Protein AF-A0A831NVU4-F1 (afdb_monomer_lite)

Radius of gyration: 25.13 Å; chains: 1; bounding box: 62×38×67 Å

Structure (mmCIF, N/CA/C/O backbone):
data_AF-A0A831NVU4-F1
#
_entry.id   AF-A0A831NVU4-F1
#
loop_
_atom_site.group_PDB
_atom_site.id
_atom_site.type_symbol
_atom_site.label_atom_id
_atom_site.label_alt_id
_atom_site.label_comp_id
_atom_site.label_asym_id
_atom_site.label_entity_id
_atom_site.label_seq_id
_atom_site.pdbx_PDB_ins_code
_atom_site.Cartn_x
_atom_site.Cartn_y
_atom_site.Cartn_z
_atom_site.occupancy
_atom_site.B_iso_or_equiv
_atom_site.auth_seq_id
_atom_site.auth_comp_id
_atom_site.auth_asym_id
_atom_site.auth_atom_id
_atom_site.pdbx_PDB_model_num
ATOM 1 N N . MET A 1 1 ? 33.535 13.140 -14.848 1.00 34.03 1 MET A N 1
ATOM 2 C CA . MET A 1 1 ? 33.553 13.129 -16.327 1.00 34.03 1 MET A CA 1
ATOM 3 C C . MET A 1 1 ? 32.138 13.436 -16.812 1.00 34.03 1 MET A C 1
ATOM 5 O O . MET A 1 1 ? 31.256 12.602 -16.657 1.00 34.03 1 MET A O 1
ATOM 9 N N . ARG A 1 2 ? 31.873 14.680 -17.239 1.00 28.83 2 ARG A N 1
ATOM 10 C CA . ARG A 1 2 ? 30.565 15.101 -17.770 1.00 28.83 2 ARG A CA 1
ATOM 11 C C . ARG A 1 2 ? 30.453 14.597 -19.209 1.00 28.83 2 ARG A C 1
ATOM 13 O O . ARG A 1 2 ? 31.196 15.067 -20.061 1.00 28.83 2 ARG A O 1
ATOM 20 N N . PHE A 1 3 ? 29.534 13.675 -19.480 1.00 36.66 3 PHE A N 1
ATOM 21 C CA . PHE A 1 3 ? 29.120 13.368 -20.850 1.00 36.66 3 PHE A CA 1
ATOM 22 C C . PHE A 1 3 ? 28.172 14.475 -21.339 1.00 36.66 3 PHE A C 1
ATOM 24 O O . PHE A 1 3 ? 26.955 14.318 -21.331 1.00 36.66 3 PHE A O 1
ATOM 31 N N . CYS A 1 4 ? 28.735 15.624 -21.716 1.00 39.44 4 CYS A N 1
ATOM 32 C CA . CYS A 1 4 ? 28.050 16.633 -22.523 1.00 39.44 4 CYS A CA 1
ATOM 33 C C . CYS A 1 4 ? 28.455 16.398 -23.982 1.00 39.44 4 CYS A C 1
ATOM 35 O O . CYS A 1 4 ? 29.516 16.846 -24.403 1.00 39.44 4 CYS A O 1
ATOM 37 N N . GLY A 1 5 ? 27.649 15.638 -24.722 1.00 46.59 5 GLY A N 1
ATOM 38 C CA . GLY A 1 5 ? 27.920 15.315 -26.127 1.00 46.59 5 GLY A CA 1
ATOM 39 C C . GLY A 1 5 ? 27.257 14.016 -26.565 1.00 46.59 5 GLY A C 1
ATOM 40 O O . GLY A 1 5 ? 27.930 13.117 -27.052 1.00 46.59 5 GLY A O 1
ATOM 41 N N . GLY A 1 6 ? 25.955 13.875 -26.316 1.00 43.84 6 GLY A N 1
ATOM 42 C CA . GLY A 1 6 ? 25.197 12.719 -26.773 1.00 43.84 6 GLY A CA 1
ATOM 43 C C . GLY A 1 6 ? 24.474 13.029 -28.082 1.00 43.84 6 GLY A C 1
ATOM 44 O O . GLY A 1 6 ? 23.623 13.913 -28.110 1.00 43.84 6 GLY A O 1
ATOM 45 N N . SER A 1 7 ? 24.783 12.293 -29.150 1.00 50.56 7 SER A N 1
ATOM 46 C CA . SER A 1 7 ? 24.011 12.293 -30.396 1.00 50.56 7 SER A CA 1
ATOM 47 C C . SER A 1 7 ? 22.514 12.027 -30.126 1.00 50.56 7 SER A C 1
ATOM 49 O O . SER A 1 7 ? 22.181 11.205 -29.277 1.00 50.56 7 SER A O 1
ATOM 51 N N . PRO A 1 8 ? 21.574 12.672 -30.839 1.00 57.81 8 PRO A N 1
ATOM 52 C CA . PRO A 1 8 ? 20.132 12.630 -30.542 1.00 57.81 8 PRO A CA 1
ATOM 53 C C . PRO A 1 8 ? 19.450 11.256 -30.734 1.00 57.81 8 PRO A C 1
ATOM 55 O O . PRO A 1 8 ? 18.229 11.170 -30.696 1.00 57.81 8 PRO A O 1
ATOM 58 N N . LEU A 1 9 ? 20.206 10.171 -30.926 1.00 63.78 9 LEU A N 1
ATOM 59 C CA . LEU A 1 9 ? 19.722 8.847 -31.332 1.00 63.78 9 LEU A CA 1
ATOM 60 C C . LEU A 1 9 ? 19.632 7.821 -30.188 1.00 63.78 9 LEU A C 1
ATOM 62 O O . LEU A 1 9 ? 19.253 6.682 -30.439 1.00 63.78 9 LEU A O 1
ATOM 66 N N . TYR A 1 10 ? 19.934 8.178 -28.932 1.00 69.38 10 TYR A N 1
ATOM 67 C CA . TYR A 1 10 ? 19.934 7.203 -27.821 1.00 69.38 10 TYR A CA 1
ATOM 68 C C . TYR A 1 10 ? 18.592 6.493 -27.595 1.00 69.38 10 TYR A C 1
ATOM 70 O O . TYR A 1 10 ? 18.562 5.367 -27.100 1.00 69.38 10 TYR A O 1
ATOM 78 N N . TYR A 1 11 ? 17.480 7.116 -27.987 1.00 75.50 11 TYR A N 1
ATOM 79 C CA . TYR A 1 11 ? 16.155 6.504 -27.905 1.00 75.50 11 TYR A CA 1
ATOM 80 C C . TYR A 1 11 ? 15.972 5.318 -28.872 1.00 75.50 11 TYR A C 1
ATOM 82 O O . TYR A 1 11 ? 15.065 4.513 -28.668 1.00 75.50 11 TYR A O 1
ATOM 90 N N . LEU A 1 12 ? 16.836 5.180 -29.888 1.00 84.00 12 LEU A N 1
ATOM 91 C CA . LEU A 1 12 ? 16.806 4.078 -30.852 1.00 84.00 12 LEU A CA 1
ATOM 92 C C . LEU A 1 12 ? 17.428 2.787 -30.307 1.00 84.00 12 LEU A C 1
ATOM 94 O O . LEU A 1 12 ? 17.075 1.708 -30.781 1.00 84.00 12 LEU A O 1
ATOM 98 N N . TYR A 1 13 ? 18.318 2.855 -29.308 1.00 87.56 13 TYR A N 1
ATOM 99 C CA . TYR A 1 13 ? 18.954 1.651 -28.753 1.00 87.56 13 TYR A CA 1
ATOM 100 C C . TYR A 1 13 ? 17.935 0.656 -28.173 1.00 87.56 13 TYR A C 1
ATOM 102 O O . TYR A 1 13 ? 18.005 -0.520 -28.536 1.00 87.56 13 TYR A O 1
ATOM 110 N N . PRO A 1 14 ? 16.946 1.075 -27.354 1.00 88.38 14 PRO A N 1
ATOM 111 C CA . PRO A 1 14 ? 15.871 0.186 -26.918 1.00 88.38 14 PRO A CA 1
ATOM 112 C C . PRO A 1 14 ? 15.129 -0.505 -28.075 1.00 88.38 14 PRO A C 1
ATOM 114 O O . PRO A 1 14 ? 14.814 -1.692 -27.983 1.00 88.38 14 PRO A O 1
ATOM 117 N N . TRP A 1 15 ? 14.868 0.205 -29.177 1.00 86.94 15 TRP A N 1
ATOM 118 C CA . TRP A 1 15 ? 14.175 -0.360 -30.341 1.00 86.94 15 TRP A CA 1
ATOM 119 C C . TRP A 1 15 ? 15.039 -1.365 -31.102 1.00 86.94 15 TRP A C 1
ATOM 121 O O . TRP A 1 15 ? 14.551 -2.437 -31.464 1.00 86.94 15 TRP A O 1
ATOM 131 N N . GLY A 1 16 ? 16.326 -1.063 -31.283 1.00 91.44 16 GLY A N 1
ATOM 132 C CA . GLY A 1 16 ? 17.285 -1.987 -31.885 1.00 91.44 16 GLY A CA 1
ATOM 133 C C . GLY A 1 16 ? 17.417 -3.281 -31.081 1.00 91.44 16 GLY A C 1
ATOM 134 O O . GLY A 1 16 ? 17.324 -4.368 -31.645 1.00 91.44 16 GLY A O 1
ATOM 135 N N . ILE A 1 17 ? 17.537 -3.175 -29.754 1.00 91.12 17 ILE A N 1
ATOM 136 C CA . ILE A 1 17 ? 17.632 -4.337 -28.856 1.00 91.12 17 ILE A CA 1
ATOM 137 C C . ILE A 1 17 ? 16.342 -5.161 -28.893 1.00 91.12 17 ILE A C 1
ATOM 139 O O . ILE A 1 17 ? 16.401 -6.378 -29.023 1.00 91.12 17 ILE A O 1
ATOM 143 N N . THR A 1 18 ? 15.176 -4.515 -28.844 1.00 91.25 18 THR A N 1
ATOM 144 C CA . THR A 1 18 ? 13.881 -5.216 -28.910 1.00 91.25 18 THR A CA 1
ATOM 145 C C . THR A 1 18 ? 13.718 -5.973 -30.231 1.00 91.25 18 THR A C 1
ATOM 147 O O . THR A 1 18 ? 13.289 -7.127 -30.238 1.00 91.25 18 THR A O 1
ATOM 150 N N . SER A 1 19 ? 14.124 -5.358 -31.346 1.00 92.00 19 SER A N 1
ATOM 151 C CA . SER A 1 19 ? 14.099 -5.994 -32.670 1.00 92.00 19 SER A CA 1
ATOM 152 C C . SER A 1 19 ? 15.047 -7.193 -32.729 1.00 92.00 19 SER A C 1
ATOM 154 O O . SER A 1 19 ? 14.656 -8.268 -33.177 1.00 92.00 19 SER A O 1
ATOM 156 N N . PHE A 1 20 ? 16.268 -7.041 -32.208 1.00 93.88 20 PHE A N 1
ATOM 157 C CA . PHE A 1 20 ? 17.243 -8.126 -32.119 1.00 93.88 20 PHE A CA 1
ATOM 158 C C . PHE A 1 20 ? 16.724 -9.306 -31.287 1.00 93.88 20 PHE A C 1
ATOM 160 O O . PHE A 1 20 ? 16.786 -10.441 -31.750 1.00 93.88 20 PHE A O 1
ATOM 167 N N . LEU A 1 21 ? 16.165 -9.050 -30.098 1.00 92.75 21 LEU A N 1
ATOM 168 C CA . LEU A 1 21 ? 15.595 -10.095 -29.241 1.00 92.75 21 LEU A CA 1
ATOM 169 C C . LEU A 1 21 ? 14.436 -10.824 -29.927 1.00 92.75 21 LEU A C 1
ATOM 171 O O . LEU A 1 21 ? 14.339 -12.041 -29.827 1.00 92.75 21 LEU A O 1
ATOM 175 N N . THR A 1 22 ? 13.602 -10.099 -30.673 1.00 92.50 22 THR A N 1
ATOM 176 C CA . THR A 1 22 ? 12.488 -10.687 -31.430 1.00 92.50 22 THR A CA 1
ATOM 177 C C . THR A 1 22 ? 12.991 -11.625 -32.531 1.00 92.50 22 THR A C 1
ATOM 179 O O . THR A 1 22 ? 12.509 -12.750 -32.650 1.00 92.50 22 THR A O 1
ATOM 182 N N . ILE A 1 23 ? 14.000 -11.200 -33.300 1.00 94.44 23 ILE A N 1
ATOM 183 C CA . ILE A 1 23 ? 14.633 -12.030 -34.340 1.00 94.44 23 ILE A CA 1
ATOM 184 C C . ILE A 1 23 ? 15.320 -13.250 -33.716 1.00 94.44 23 ILE A C 1
ATOM 186 O O . ILE A 1 23 ? 15.228 -14.352 -34.254 1.00 94.44 23 ILE A O 1
ATOM 190 N N . LEU A 1 24 ? 15.988 -13.068 -32.576 1.00 93.88 24 LEU A N 1
ATOM 191 C CA . LEU A 1 24 ? 16.638 -14.144 -31.837 1.00 93.88 24 LEU A CA 1
ATOM 192 C C . LEU A 1 24 ? 15.613 -15.190 -31.380 1.00 93.88 24 LEU A C 1
ATOM 194 O O . LEU A 1 24 ? 15.777 -16.364 -31.696 1.00 93.88 24 LEU A O 1
ATOM 198 N N . CYS A 1 25 ? 14.529 -14.772 -30.724 1.00 94.62 25 CYS A N 1
ATOM 199 C CA . CYS A 1 25 ? 13.418 -15.646 -30.337 1.00 94.62 25 CYS A CA 1
ATOM 200 C C . CYS A 1 25 ? 12.863 -16.434 -31.528 1.00 94.62 25 CYS A C 1
ATOM 202 O O . CYS A 1 25 ? 12.751 -17.655 -31.456 1.00 94.62 25 CYS A O 1
ATOM 204 N N . TYR A 1 26 ? 12.609 -15.753 -32.649 1.00 95.38 26 TYR A N 1
ATOM 205 C CA . TYR A 1 26 ? 12.135 -16.393 -33.875 1.00 95.38 26 TYR A CA 1
ATOM 206 C C . TYR A 1 26 ? 13.120 -17.448 -34.401 1.00 95.38 26 TYR A C 1
ATOM 208 O O . TYR A 1 26 ? 12.723 -18.567 -34.705 1.00 95.38 26 TYR A O 1
ATOM 216 N N . LYS A 1 27 ? 14.420 -17.128 -34.466 1.00 96.38 27 LYS A N 1
ATOM 217 C CA . LYS A 1 27 ? 15.452 -18.028 -35.009 1.00 96.38 27 LYS A CA 1
ATOM 218 C C . LYS A 1 27 ? 15.686 -19.271 -34.146 1.00 96.38 27 LYS A C 1
ATOM 220 O O . LYS A 1 27 ? 16.149 -20.288 -34.664 1.00 96.38 27 LYS A O 1
ATOM 225 N N . PHE A 1 28 ? 15.462 -19.166 -32.840 1.00 94.12 28 PHE A N 1
ATOM 226 C CA . PHE A 1 28 ? 15.646 -20.267 -31.893 1.00 94.12 28 PHE A CA 1
ATOM 227 C C . PHE A 1 28 ? 14.345 -20.999 -31.550 1.00 94.12 28 PHE A C 1
ATOM 229 O O . PHE A 1 28 ? 14.414 -21.961 -30.795 1.00 94.12 28 PHE A O 1
ATOM 236 N N . GLU A 1 29 ? 13.202 -20.581 -32.105 1.00 94.50 29 GLU A N 1
ATOM 237 C CA . GLU A 1 29 ? 11.877 -21.139 -31.792 1.00 94.50 29 GLU A CA 1
ATOM 238 C C . GLU A 1 29 ? 11.541 -21.064 -30.288 1.00 94.50 29 GLU A C 1
ATOM 240 O O . GLU A 1 29 ? 10.907 -21.950 -29.722 1.00 94.50 29 GLU A O 1
ATOM 245 N N . ILE A 1 30 ? 11.976 -19.984 -29.627 1.00 93.88 30 ILE A N 1
ATOM 246 C CA . ILE A 1 30 ? 11.748 -19.725 -28.196 1.00 93.88 30 ILE A CA 1
ATOM 247 C C . ILE A 1 30 ? 10.857 -18.491 -28.058 1.00 93.88 30 ILE A C 1
ATOM 249 O O . ILE A 1 30 ? 11.060 -17.493 -28.753 1.00 93.88 30 ILE A O 1
ATOM 253 N N . GLU A 1 31 ? 9.902 -18.501 -27.129 1.00 92.00 31 GLU A N 1
ATOM 254 C CA . GLU A 1 31 ? 9.117 -17.303 -26.839 1.00 92.00 31 GLU A CA 1
ATOM 255 C C . GLU A 1 31 ? 9.898 -16.300 -25.972 1.00 92.00 31 GLU A C 1
ATOM 257 O O . GLU A 1 31 ? 10.692 -16.658 -25.105 1.00 92.00 31 GLU A O 1
ATOM 262 N N . LEU A 1 32 ? 9.619 -15.002 -26.134 1.00 85.75 32 LEU A N 1
ATOM 263 C CA . LEU A 1 32 ? 10.283 -13.937 -25.365 1.00 85.75 32 LEU A CA 1
ATOM 264 C C . LEU A 1 32 ? 10.147 -14.119 -23.840 1.00 85.75 32 LEU A C 1
ATOM 266 O O . LEU A 1 32 ? 11.037 -13.732 -23.082 1.00 85.75 32 LEU A O 1
ATOM 270 N N . LYS A 1 33 ? 9.032 -14.705 -23.386 1.00 86.88 33 LYS A N 1
ATOM 271 C CA . LYS A 1 33 ? 8.756 -14.965 -21.964 1.00 86.88 33 LYS A CA 1
ATOM 272 C C . LYS A 1 33 ? 9.722 -15.987 -21.350 1.00 86.88 33 LYS A C 1
ATOM 274 O O . LYS A 1 33 ? 9.981 -15.897 -20.152 1.00 86.88 33 LYS A O 1
ATOM 279 N N . ASP A 1 34 ? 10.253 -16.891 -22.173 1.00 90.88 34 ASP A N 1
ATOM 280 C CA . ASP A 1 34 ? 11.122 -17.999 -21.767 1.00 90.88 34 ASP A CA 1
ATOM 281 C C . ASP A 1 34 ? 12.604 -17.591 -21.745 1.00 90.88 34 ASP A C 1
ATOM 283 O O . ASP A 1 34 ? 13.460 -18.342 -21.276 1.00 90.88 34 ASP A O 1
ATOM 287 N N . LEU A 1 35 ? 12.930 -16.382 -22.220 1.00 89.88 35 LEU A N 1
ATOM 288 C CA . LEU A 1 35 ? 14.279 -15.846 -22.108 1.00 89.88 35 LEU A CA 1
ATOM 289 C C . LEU A 1 35 ? 14.651 -15.556 -20.642 1.00 89.88 35 LEU A C 1
ATOM 291 O O . LEU A 1 35 ? 13.821 -15.060 -19.869 1.00 89.88 35 LEU A O 1
ATOM 295 N N . PRO A 1 36 ? 15.933 -15.745 -20.277 1.00 89.31 36 PRO A N 1
ATOM 296 C CA . PRO A 1 36 ? 16.474 -15.299 -19.001 1.00 89.31 36 PRO A CA 1
ATOM 297 C C . PRO A 1 36 ? 16.159 -13.825 -18.707 1.00 89.31 36 PRO A C 1
ATOM 299 O O . PRO A 1 36 ? 16.222 -12.966 -19.590 1.00 89.31 36 PRO A O 1
ATOM 302 N N . GLU A 1 37 ? 15.861 -13.515 -17.444 1.00 83.50 37 GLU A N 1
ATOM 303 C CA . GLU A 1 37 ? 15.388 -12.189 -17.019 1.00 83.50 37 GLU A CA 1
ATOM 304 C C . GLU A 1 37 ? 16.365 -11.056 -17.374 1.00 83.50 37 GLU A C 1
ATOM 306 O O . GLU A 1 37 ? 15.954 -9.970 -17.779 1.00 83.50 37 GLU A O 1
ATOM 311 N N . ASN A 1 38 ? 17.669 -11.321 -17.288 1.00 85.75 38 ASN A N 1
ATOM 312 C CA . ASN A 1 38 ? 18.729 -10.381 -17.655 1.00 85.75 38 ASN A CA 1
ATOM 313 C C . ASN A 1 38 ? 18.750 -10.037 -19.155 1.00 85.75 38 ASN A C 1
ATOM 315 O O . ASN A 1 38 ? 19.131 -8.924 -19.511 1.00 85.75 38 ASN A O 1
ATOM 319 N N . ILE A 1 39 ? 18.333 -10.964 -20.021 1.00 88.50 39 ILE A N 1
ATOM 320 C CA . ILE A 1 39 ? 18.235 -10.756 -21.471 1.00 88.50 39 ILE A CA 1
ATOM 321 C C . ILE A 1 39 ? 16.901 -10.085 -21.804 1.00 88.50 39 ILE A C 1
ATOM 323 O O . ILE A 1 39 ? 16.868 -9.081 -22.513 1.00 88.50 39 ILE A O 1
ATOM 327 N N . LYS A 1 40 ? 15.805 -10.589 -21.232 1.00 88.38 40 LYS A N 1
ATOM 328 C CA . LYS A 1 40 ? 14.450 -10.058 -21.427 1.00 88.38 40 LYS A CA 1
ATOM 329 C C . LYS A 1 40 ? 14.327 -8.592 -20.994 1.00 88.38 40 LYS A C 1
ATOM 331 O O . LYS A 1 40 ? 13.683 -7.798 -21.675 1.00 88.38 40 LYS A O 1
ATOM 336 N N . SER A 1 41 ? 14.983 -8.212 -19.896 1.00 89.12 41 SER A N 1
ATOM 337 C CA . SER A 1 41 ? 14.963 -6.846 -19.356 1.00 89.12 41 SER A CA 1
ATOM 338 C C . SER A 1 41 ? 16.032 -5.914 -19.949 1.00 89.12 41 SER A C 1
ATOM 340 O O . SER A 1 41 ? 16.085 -4.738 -19.580 1.00 89.12 41 SER A O 1
ATOM 342 N N . LEU A 1 42 ? 16.854 -6.378 -20.900 1.00 90.19 42 LEU A N 1
ATOM 343 C CA . LEU A 1 42 ? 17.985 -5.616 -21.446 1.00 90.19 42 LEU A CA 1
ATOM 344 C C . LEU A 1 42 ? 17.562 -4.269 -22.052 1.00 90.19 42 LEU A C 1
ATOM 346 O O . LEU A 1 42 ? 18.199 -3.243 -21.810 1.00 90.19 42 LEU A O 1
ATOM 350 N N . THR A 1 43 ? 16.447 -4.248 -22.784 1.00 89.88 43 THR A N 1
ATOM 351 C CA . THR A 1 43 ? 15.855 -3.020 -23.334 1.00 89.88 43 THR A CA 1
ATOM 352 C C . THR A 1 43 ? 15.576 -1.989 -22.237 1.00 89.88 43 THR A C 1
ATOM 354 O O . THR A 1 43 ? 15.900 -0.810 -22.388 1.00 89.88 43 THR A O 1
ATOM 357 N N . SER A 1 44 ? 15.004 -2.428 -21.114 1.00 90.56 44 SER A N 1
ATOM 358 C CA . SER A 1 44 ? 14.687 -1.572 -19.967 1.00 90.56 44 SER A CA 1
ATOM 359 C C . SER A 1 44 ? 15.947 -1.083 -19.256 1.00 90.56 44 SER A C 1
ATOM 361 O O . SER A 1 44 ? 16.007 0.084 -18.866 1.00 90.56 44 SER A O 1
ATOM 363 N N . TYR A 1 45 ? 16.971 -1.933 -19.141 1.00 92.69 45 TYR A N 1
ATOM 364 C CA . TYR A 1 45 ? 18.263 -1.570 -18.555 1.00 92.69 45 TYR A CA 1
ATOM 365 C C . TYR A 1 45 ? 18.946 -0.458 -19.335 1.00 92.69 45 TYR A C 1
ATOM 367 O O . TYR A 1 45 ? 19.357 0.544 -18.751 1.00 92.69 45 TYR A O 1
ATOM 375 N N . VAL A 1 46 ? 18.982 -0.577 -20.662 1.00 90.94 46 VAL A N 1
ATOM 376 C CA . VAL A 1 46 ? 19.552 0.452 -21.537 1.00 90.94 46 VAL A CA 1
ATOM 377 C C . VAL A 1 46 ? 18.707 1.725 -21.515 1.00 90.94 46 VAL A C 1
ATOM 379 O O . VAL A 1 46 ? 19.254 2.818 -21.384 1.00 90.94 46 VAL A O 1
ATOM 382 N N . LYS A 1 47 ? 17.374 1.603 -21.573 1.00 89.81 47 LYS A N 1
ATOM 383 C CA . LYS A 1 47 ? 16.453 2.750 -21.556 1.00 89.81 47 LYS A CA 1
ATOM 384 C C . LYS A 1 47 ? 16.562 3.576 -20.273 1.00 89.81 47 LYS A C 1
ATOM 386 O O . LYS A 1 47 ? 16.532 4.803 -20.328 1.00 89.81 47 LYS A O 1
ATOM 391 N N . TYR A 1 48 ? 16.628 2.916 -19.119 1.00 90.62 48 TYR A N 1
ATOM 392 C CA . TYR A 1 48 ? 16.581 3.585 -17.818 1.00 90.62 48 TYR A CA 1
ATOM 393 C C . TYR A 1 48 ? 17.953 3.751 -17.156 1.00 90.62 48 TYR A C 1
ATOM 395 O O . TYR A 1 48 ? 18.055 4.491 -16.176 1.00 90.62 48 TYR A O 1
ATOM 403 N N . GLY A 1 49 ? 18.999 3.119 -17.694 1.00 90.44 49 GLY A N 1
ATOM 404 C CA . GLY A 1 49 ? 20.358 3.162 -17.157 1.00 90.44 49 GLY A CA 1
ATOM 405 C C . GLY A 1 49 ? 20.466 2.508 -15.780 1.00 90.44 49 GLY A C 1
ATOM 406 O O . GLY A 1 49 ? 21.102 3.076 -14.892 1.00 90.44 49 GLY A O 1
ATOM 407 N N . LEU A 1 50 ? 19.788 1.374 -15.593 1.00 92.56 50 LEU A N 1
ATOM 408 C CA . LEU A 1 50 ? 19.714 0.593 -14.353 1.00 92.56 50 LEU A CA 1
ATOM 409 C C . LEU A 1 50 ? 19.991 -0.882 -14.668 1.00 92.56 50 LEU A C 1
ATOM 411 O O . LEU A 1 50 ? 19.823 -1.308 -15.805 1.00 92.56 50 LEU A O 1
ATOM 415 N N . ASN A 1 51 ? 20.406 -1.662 -13.674 1.00 90.75 51 ASN A N 1
ATOM 416 C CA . ASN A 1 51 ? 20.793 -3.072 -13.825 1.00 90.75 51 ASN A CA 1
ATOM 417 C C . ASN A 1 51 ? 19.833 -4.053 -13.125 1.00 90.75 51 ASN A C 1
ATOM 419 O O . ASN A 1 51 ? 20.129 -5.242 -13.039 1.00 90.75 51 ASN A O 1
ATOM 423 N N . ASN A 1 52 ? 18.705 -3.559 -12.611 1.00 91.31 52 ASN A N 1
ATOM 424 C CA . ASN A 1 52 ? 17.702 -4.354 -11.914 1.00 91.31 52 ASN A CA 1
ATOM 425 C C . ASN A 1 52 ? 16.307 -4.097 -12.496 1.00 91.31 52 ASN A C 1
ATOM 427 O O . ASN A 1 52 ? 15.922 -2.949 -12.741 1.00 91.31 52 ASN A O 1
ATOM 431 N N . SER A 1 53 ? 15.554 -5.175 -12.724 1.00 92.44 53 SER A N 1
ATOM 432 C CA . SER A 1 53 ? 14.245 -5.128 -13.379 1.00 92.44 53 SER A CA 1
ATOM 433 C C . SER A 1 53 ? 13.197 -4.389 -12.548 1.00 92.44 53 SER A C 1
ATOM 435 O O . SER A 1 53 ? 12.407 -3.640 -13.119 1.00 92.44 53 SER A O 1
ATOM 437 N N . THR A 1 54 ? 13.225 -4.498 -11.216 1.00 94.19 54 THR A N 1
ATOM 438 C CA . THR A 1 54 ? 12.331 -3.749 -10.323 1.00 94.19 54 THR A CA 1
ATOM 439 C C . THR A 1 54 ? 12.655 -2.258 -10.312 1.00 94.19 54 THR A C 1
ATOM 441 O O . THR A 1 54 ? 11.744 -1.437 -10.401 1.00 94.19 54 THR A O 1
ATOM 444 N N . SER A 1 55 ? 13.928 -1.864 -10.282 1.00 95.69 55 SER A N 1
ATOM 445 C CA . SER A 1 55 ? 14.281 -0.439 -10.382 1.00 95.69 55 SER A CA 1
ATOM 446 C C . SER A 1 55 ? 13.845 0.143 -11.737 1.00 95.69 55 SER A C 1
ATOM 448 O O . SER A 1 55 ? 13.349 1.268 -11.816 1.00 95.69 55 SER A O 1
ATOM 450 N N . CYS A 1 56 ? 13.955 -0.634 -12.819 1.00 94.75 56 CYS A N 1
ATOM 451 C CA . CYS A 1 56 ? 13.377 -0.273 -14.117 1.00 94.75 56 CYS A CA 1
ATOM 452 C C . CYS A 1 56 ? 11.846 -0.201 -14.089 1.00 94.75 56 CYS A C 1
ATOM 454 O O . CYS A 1 56 ? 11.272 0.701 -14.704 1.00 94.75 56 CYS A O 1
ATOM 456 N N . LEU A 1 57 ? 11.184 -1.109 -13.369 1.00 94.12 57 LEU A N 1
ATOM 457 C CA . LEU A 1 57 ? 9.741 -1.080 -13.156 1.00 94.12 57 LEU A CA 1
ATOM 458 C C . LEU A 1 57 ? 9.340 0.221 -12.451 1.00 94.12 57 LEU A C 1
ATOM 460 O O . LEU A 1 57 ? 8.497 0.937 -12.980 1.00 94.12 57 LEU A O 1
ATOM 464 N N . ALA A 1 58 ? 10.002 0.606 -11.359 1.00 95.12 58 ALA A N 1
ATOM 465 C CA . ALA A 1 58 ? 9.755 1.873 -10.664 1.00 95.12 58 ALA A CA 1
ATOM 466 C C . ALA A 1 58 ? 9.869 3.090 -11.606 1.00 95.12 58 ALA A C 1
ATOM 468 O O . ALA A 1 58 ? 8.981 3.946 -11.633 1.00 95.12 58 ALA A O 1
ATOM 469 N N . ARG A 1 59 ? 10.902 3.130 -12.464 1.00 95.56 59 ARG A N 1
ATOM 470 C CA . ARG A 1 59 ? 11.042 4.168 -13.506 1.00 95.56 59 ARG A CA 1
ATOM 471 C C . ARG A 1 59 ? 9.880 4.163 -14.495 1.00 95.56 59 ARG A C 1
ATOM 473 O O . ARG A 1 59 ? 9.425 5.231 -14.899 1.00 95.56 59 ARG A O 1
ATOM 480 N N . SER A 1 60 ? 9.410 2.984 -14.899 1.00 93.12 60 SER A N 1
ATOM 481 C CA . SER A 1 60 ? 8.283 2.843 -15.828 1.00 93.12 60 SER A CA 1
ATOM 482 C C . SER A 1 60 ? 6.945 3.278 -15.222 1.00 93.12 60 SER A C 1
ATOM 484 O O . SER A 1 60 ? 6.112 3.813 -15.946 1.00 93.12 60 SER A O 1
ATOM 486 N N . LEU A 1 61 ? 6.778 3.133 -13.901 1.00 91.75 61 LEU A N 1
ATOM 487 C CA . LEU A 1 61 ? 5.601 3.592 -13.155 1.00 91.75 61 LEU A CA 1
ATOM 488 C C . LEU A 1 61 ? 5.583 5.115 -12.944 1.00 91.75 61 LEU A C 1
ATOM 490 O O . LEU A 1 61 ? 4.545 5.669 -12.602 1.00 91.75 61 LEU A O 1
ATOM 494 N N . GLY A 1 62 ? 6.710 5.800 -13.172 1.00 92.94 62 GLY A N 1
ATOM 495 C CA . GLY A 1 62 ? 6.804 7.261 -13.118 1.00 92.94 62 GLY A CA 1
ATOM 496 C C . GLY A 1 62 ? 7.706 7.823 -12.016 1.00 92.94 62 GLY A C 1
ATOM 497 O O . GLY A 1 62 ? 7.729 9.042 -11.828 1.00 92.94 62 GLY A O 1
ATOM 498 N N . ILE A 1 63 ? 8.478 6.982 -11.318 1.00 96.00 63 ILE A N 1
ATOM 499 C CA . ILE A 1 63 ? 9.545 7.454 -10.424 1.00 96.00 63 ILE A CA 1
ATOM 500 C C . ILE A 1 63 ? 10.647 8.090 -11.274 1.00 96.00 63 ILE A C 1
ATOM 502 O O . ILE A 1 63 ? 11.169 7.468 -12.201 1.00 96.00 63 ILE A O 1
ATOM 506 N N . LYS A 1 64 ? 10.998 9.349 -11.008 1.00 92.56 64 LYS A N 1
ATOM 507 C CA . LYS A 1 64 ? 11.873 10.156 -11.876 1.00 92.56 64 LYS A CA 1
ATOM 508 C C . LYS A 1 64 ? 13.362 9.850 -11.677 1.00 92.56 64 LYS A C 1
ATOM 510 O O . LYS A 1 64 ? 14.109 9.773 -12.655 1.00 92.56 64 LYS A O 1
ATOM 515 N N . GLY A 1 65 ? 13.795 9.653 -10.435 1.00 92.38 65 GLY A N 1
ATOM 516 C CA . GLY A 1 65 ? 15.201 9.445 -10.084 1.00 92.38 65 GLY A CA 1
ATOM 517 C C . GLY A 1 65 ? 15.676 8.000 -10.268 1.00 92.38 65 GLY A C 1
ATOM 518 O O . GLY A 1 65 ? 15.010 7.059 -9.839 1.00 92.38 65 GLY A O 1
ATOM 519 N N . ARG A 1 66 ? 16.872 7.811 -10.851 1.00 94.06 66 ARG A N 1
ATOM 520 C CA . ARG A 1 66 ? 17.555 6.497 -10.883 1.00 94.06 66 ARG A CA 1
ATOM 521 C C . ARG A 1 66 ? 17.915 6.025 -9.477 1.00 94.06 66 ARG A C 1
ATOM 523 O O . ARG A 1 66 ? 17.598 4.898 -9.126 1.00 94.06 66 ARG A O 1
ATOM 530 N N . TYR A 1 67 ? 18.514 6.920 -8.689 1.00 95.06 67 TYR A N 1
ATOM 531 C CA . TYR A 1 67 ? 18.843 6.680 -7.285 1.00 95.06 67 TYR A CA 1
ATOM 532 C C . TYR A 1 67 ? 17.602 6.260 -6.492 1.00 95.06 67 TYR A C 1
ATOM 534 O O . TYR A 1 67 ? 17.587 5.179 -5.921 1.00 95.06 67 TYR A O 1
ATOM 542 N N . VAL A 1 68 ? 16.525 7.047 -6.579 1.00 95.75 68 VAL A N 1
ATOM 543 C CA . VAL A 1 68 ? 15.248 6.771 -5.903 1.00 95.75 68 VAL A CA 1
ATOM 544 C C . VAL A 1 68 ? 14.662 5.422 -6.314 1.00 95.75 68 VAL A C 1
ATOM 546 O O . VAL A 1 68 ? 14.167 4.680 -5.479 1.00 95.75 68 VAL A O 1
ATOM 549 N N . SER A 1 69 ? 14.748 5.064 -7.596 1.00 96.38 69 SER A N 1
ATOM 550 C CA . SER A 1 69 ? 14.240 3.774 -8.079 1.00 96.38 69 SER A CA 1
ATOM 551 C C . SER A 1 69 ? 14.989 2.588 -7.463 1.00 96.38 69 SER A C 1
ATOM 553 O O . SER A 1 69 ? 14.362 1.603 -7.085 1.00 96.38 69 SER A O 1
ATOM 555 N N . THR A 1 70 ? 16.316 2.686 -7.333 1.00 95.94 70 THR A N 1
ATOM 556 C CA . THR A 1 70 ? 17.132 1.676 -6.638 1.00 95.94 70 THR A CA 1
ATOM 557 C C . THR A 1 70 ? 16.873 1.683 -5.135 1.00 95.94 70 THR A C 1
ATOM 559 O O . THR A 1 70 ? 16.697 0.623 -4.545 1.00 95.94 70 THR A O 1
ATOM 562 N N . TYR A 1 71 ? 16.752 2.866 -4.536 1.00 95.94 71 TYR A N 1
ATOM 563 C CA . TYR A 1 71 ? 16.432 3.031 -3.123 1.00 95.94 71 TYR A CA 1
ATOM 564 C C . TYR A 1 71 ? 15.097 2.372 -2.754 1.00 95.94 71 TYR A C 1
ATOM 566 O O . TYR A 1 71 ? 15.020 1.618 -1.791 1.00 95.94 71 TYR A O 1
ATOM 574 N N . LEU A 1 72 ? 14.042 2.594 -3.545 1.00 94.88 72 LEU A N 1
ATOM 575 C CA . LEU A 1 72 ? 12.736 1.963 -3.336 1.00 94.88 72 LEU A CA 1
ATOM 576 C C . LEU A 1 72 ? 12.809 0.443 -3.475 1.00 94.88 72 LEU A C 1
ATOM 578 O O . LEU A 1 72 ? 12.155 -0.269 -2.719 1.00 94.88 72 LEU A O 1
ATOM 582 N N . TYR A 1 73 ? 13.607 -0.067 -4.414 1.00 94.88 73 TYR A N 1
ATOM 583 C CA . TYR A 1 73 ? 13.831 -1.504 -4.538 1.00 94.88 73 TYR A CA 1
ATOM 584 C C . TYR A 1 73 ? 14.464 -2.084 -3.262 1.00 94.88 73 TYR A C 1
ATOM 586 O O . TYR A 1 73 ? 13.955 -3.070 -2.728 1.00 94.88 73 TYR A O 1
ATOM 594 N N . GLU A 1 74 ? 15.486 -1.432 -2.708 1.00 93.94 74 GLU A N 1
ATOM 595 C CA . GLU A 1 74 ? 16.112 -1.829 -1.438 1.00 93.94 74 GLU A CA 1
ATOM 596 C C . GLU A 1 74 ? 15.140 -1.712 -0.252 1.00 93.94 74 GLU A C 1
ATOM 598 O O . GLU A 1 74 ? 15.004 -2.651 0.533 1.00 93.94 74 GLU A O 1
ATOM 603 N N . LYS A 1 75 ? 14.392 -0.604 -0.147 1.00 92.94 75 LYS A N 1
ATOM 604 C CA . LYS A 1 75 ? 13.398 -0.378 0.920 1.00 92.94 75 LYS A CA 1
ATOM 605 C C . LYS A 1 75 ? 12.206 -1.313 0.862 1.00 92.94 75 LYS A C 1
ATOM 607 O O . LYS A 1 75 ? 11.653 -1.650 1.903 1.00 92.94 75 LYS A O 1
ATOM 612 N N . SER A 1 76 ? 11.854 -1.783 -0.327 1.00 89.00 76 SER A N 1
ATOM 613 C CA . SER A 1 76 ? 10.847 -2.824 -0.488 1.00 89.00 76 SER A CA 1
ATOM 614 C C . SER A 1 76 ? 11.327 -4.194 -0.004 1.00 89.00 76 SER A C 1
ATOM 616 O O . SER A 1 76 ? 10.559 -5.140 -0.076 1.00 89.00 76 SER A O 1
ATOM 618 N N . ASN A 1 77 ? 12.571 -4.328 0.476 1.00 92.19 77 ASN A N 1
ATOM 619 C CA . ASN A 1 77 ? 13.228 -5.606 0.744 1.00 92.19 77 ASN A CA 1
ATOM 620 C C . ASN A 1 77 ? 13.327 -6.471 -0.524 1.00 92.19 77 ASN A C 1
ATOM 622 O O . ASN A 1 77 ? 13.002 -7.658 -0.527 1.00 92.19 77 ASN A O 1
ATOM 626 N N . TYR A 1 78 ? 13.763 -5.845 -1.621 1.00 91.75 78 TYR A N 1
ATOM 627 C CA . TYR A 1 78 ? 14.027 -6.496 -2.903 1.00 91.75 78 TYR A CA 1
ATOM 628 C C . TYR A 1 78 ? 12.805 -7.186 -3.537 1.00 91.75 78 TYR A C 1
ATOM 630 O O . TYR A 1 78 ? 12.940 -8.185 -4.250 1.00 91.75 78 TYR A O 1
ATOM 638 N N . LEU A 1 79 ? 11.597 -6.658 -3.311 1.00 89.81 79 LEU A N 1
ATOM 639 C CA . LEU A 1 79 ? 10.387 -7.176 -3.949 1.00 89.81 79 LEU A CA 1
ATOM 640 C C . LEU A 1 79 ? 10.452 -7.029 -5.474 1.00 89.81 79 LEU A C 1
ATOM 642 O O . LEU A 1 79 ? 11.128 -6.161 -6.029 1.00 89.81 79 LEU A O 1
ATOM 646 N N . THR A 1 80 ? 9.711 -7.883 -6.176 1.00 89.50 80 THR A N 1
ATOM 647 C CA . THR A 1 80 ? 9.678 -7.903 -7.643 1.00 89.50 80 THR A CA 1
ATOM 648 C C . THR A 1 80 ? 8.249 -7.917 -8.177 1.00 89.50 80 THR A C 1
ATOM 650 O O . THR A 1 80 ? 7.296 -8.305 -7.491 1.00 89.50 80 THR A O 1
ATOM 653 N N . GLY A 1 81 ? 8.085 -7.452 -9.419 1.00 85.19 81 GLY A N 1
ATOM 654 C CA . GLY A 1 81 ? 6.826 -7.519 -10.162 1.00 85.19 81 GLY A CA 1
ATOM 655 C C . GLY A 1 81 ? 5.619 -6.979 -9.385 1.00 85.19 81 GLY A C 1
ATOM 656 O O . GLY A 1 81 ? 5.632 -5.861 -8.872 1.00 85.19 81 GLY A O 1
ATOM 657 N N . LYS A 1 82 ? 4.558 -7.791 -9.291 1.00 84.38 82 LYS A N 1
ATOM 658 C CA . LYS A 1 82 ? 3.295 -7.409 -8.634 1.00 84.38 82 LYS A CA 1
ATOM 659 C C . LYS A 1 82 ? 3.456 -7.103 -7.144 1.00 84.38 82 LYS A C 1
ATOM 661 O O . LYS A 1 82 ? 2.752 -6.235 -6.638 1.00 84.38 82 LYS A O 1
ATOM 666 N N . ALA A 1 83 ? 4.362 -7.792 -6.450 1.00 78.38 83 ALA A N 1
ATOM 667 C CA . ALA A 1 83 ? 4.569 -7.575 -5.021 1.00 78.38 83 ALA A CA 1
ATOM 668 C C . ALA A 1 83 ? 5.170 -6.189 -4.754 1.00 78.38 83 ALA A C 1
ATOM 670 O O . ALA A 1 83 ? 4.719 -5.493 -3.849 1.00 78.38 83 ALA A O 1
ATOM 671 N N . PHE A 1 84 ? 6.104 -5.752 -5.605 1.00 89.56 84 PHE A N 1
ATOM 672 C CA . PHE A 1 84 ? 6.650 -4.397 -5.553 1.00 89.56 84 PHE A CA 1
ATOM 673 C C . PHE A 1 84 ? 5.584 -3.333 -5.843 1.00 89.56 84 PHE A C 1
ATOM 675 O O . PHE A 1 84 ? 5.495 -2.350 -5.118 1.00 89.56 84 PHE A O 1
ATOM 682 N N . ILE A 1 85 ? 4.738 -3.543 -6.859 1.00 87.00 85 ILE A N 1
ATOM 683 C CA . ILE A 1 85 ? 3.649 -2.606 -7.192 1.00 87.00 85 ILE A CA 1
ATOM 684 C C . ILE A 1 85 ? 2.673 -2.473 -6.018 1.00 87.00 85 ILE A C 1
ATOM 686 O O . ILE A 1 85 ? 2.320 -1.358 -5.650 1.00 87.00 85 ILE A O 1
ATOM 690 N N . LYS A 1 86 ? 2.281 -3.598 -5.403 1.00 81.56 86 LYS A N 1
ATOM 691 C CA . LYS A 1 86 ? 1.409 -3.606 -4.222 1.00 81.56 86 LYS A CA 1
ATOM 692 C C . LYS A 1 86 ? 2.062 -2.901 -3.035 1.00 81.56 86 LYS A C 1
ATOM 694 O O . LYS A 1 86 ? 1.380 -2.198 -2.306 1.00 81.56 86 LYS A O 1
ATOM 699 N N . TRP A 1 87 ? 3.357 -3.097 -2.811 1.00 87.81 87 TRP A N 1
ATOM 700 C CA . TRP A 1 87 ? 4.077 -2.379 -1.761 1.00 87.81 87 TRP A CA 1
ATOM 701 C C . TRP A 1 87 ? 4.084 -0.869 -2.032 1.00 87.81 87 TRP A C 1
ATOM 703 O O . TRP A 1 87 ? 3.668 -0.094 -1.177 1.00 87.81 87 TRP A O 1
ATOM 713 N N . LEU A 1 88 ? 4.447 -0.466 -3.253 1.00 89.00 88 LEU A N 1
ATOM 714 C CA . LEU A 1 88 ? 4.529 0.935 -3.664 1.00 89.00 88 LEU A CA 1
ATOM 715 C C . LEU A 1 88 ? 3.177 1.655 -3.565 1.00 89.00 88 LEU A C 1
ATOM 717 O O . LEU A 1 88 ? 3.152 2.808 -3.159 1.00 89.00 88 LEU A O 1
ATOM 721 N N . SER A 1 89 ? 2.068 0.983 -3.892 1.00 86.50 89 SER A N 1
ATOM 722 C CA . SER A 1 89 ? 0.713 1.548 -3.788 1.00 86.50 89 SER A CA 1
ATOM 723 C C . SER A 1 89 ? 0.189 1.660 -2.352 1.00 86.50 89 SER A C 1
ATOM 725 O O . SER A 1 89 ? -0.873 2.230 -2.139 1.00 86.50 89 SER A O 1
ATOM 727 N N . ASN A 1 90 ? 0.853 1.036 -1.374 1.00 79.62 90 ASN A N 1
ATOM 728 C CA . ASN A 1 90 ? 0.412 1.012 0.025 1.00 79.62 90 ASN A CA 1
ATOM 729 C C . ASN A 1 90 ? 1.268 1.892 0.950 1.00 79.62 90 ASN A C 1
ATOM 731 O O . ASN A 1 90 ? 0.977 1.943 2.152 1.00 79.62 90 ASN A O 1
ATOM 735 N N . LEU A 1 91 ? 2.283 2.571 0.396 1.00 80.88 91 LEU A N 1
ATOM 736 C CA . LEU A 1 91 ? 3.137 3.505 1.127 1.00 80.88 91 LEU A CA 1
ATOM 737 C C . LEU A 1 91 ? 2.313 4.658 1.703 1.00 80.88 91 LEU A C 1
ATOM 739 O O . LEU A 1 91 ? 1.575 5.320 0.968 1.00 80.88 91 LEU A O 1
ATOM 743 N N . THR A 1 92 ? 2.464 4.910 3.001 1.00 78.00 92 THR A N 1
ATOM 744 C CA . THR A 1 92 ? 1.881 6.082 3.667 1.00 78.00 92 THR A CA 1
ATOM 745 C C . THR A 1 92 ? 2.781 7.306 3.531 1.00 78.00 92 THR A C 1
ATOM 747 O O . THR A 1 92 ? 3.982 7.187 3.292 1.00 78.00 92 THR A O 1
ATOM 750 N N . ASN A 1 93 ? 2.214 8.499 3.729 1.00 78.88 93 ASN A N 1
ATOM 751 C CA . ASN A 1 93 ? 3.015 9.725 3.788 1.00 78.88 93 ASN A CA 1
ATOM 752 C C . ASN A 1 93 ? 4.047 9.664 4.928 1.00 78.88 93 ASN A C 1
ATOM 754 O O . ASN A 1 93 ? 5.190 10.031 4.707 1.00 78.88 93 ASN A O 1
ATOM 758 N N . GLU A 1 94 ? 3.695 9.090 6.085 1.00 78.06 94 GLU A N 1
ATOM 759 C CA . GLU A 1 94 ? 4.631 8.893 7.204 1.00 78.06 94 GLU A CA 1
ATOM 760 C C . GLU A 1 94 ? 5.824 7.999 6.823 1.00 78.06 94 GLU A C 1
ATOM 762 O O . GLU A 1 94 ? 6.967 8.308 7.151 1.00 78.06 94 GLU A O 1
ATOM 767 N N . GLU A 1 95 ? 5.583 6.901 6.096 1.00 80.75 95 GLU A N 1
ATOM 768 C CA . GLU A 1 95 ? 6.654 6.026 5.604 1.00 80.75 95 GLU A CA 1
ATOM 769 C C . GLU A 1 95 ? 7.545 6.748 4.586 1.00 80.75 95 GLU A C 1
ATOM 771 O O . GLU A 1 95 ? 8.770 6.619 4.632 1.00 80.75 95 GLU A O 1
ATOM 776 N N . ILE A 1 96 ? 6.937 7.528 3.687 1.00 88.38 96 ILE A N 1
ATOM 777 C CA . ILE A 1 96 ? 7.647 8.317 2.672 1.00 88.38 96 ILE A CA 1
ATOM 778 C C . ILE A 1 96 ? 8.473 9.434 3.325 1.00 88.38 96 ILE A C 1
ATOM 780 O O . ILE A 1 96 ? 9.591 9.705 2.884 1.00 88.38 96 ILE A O 1
ATOM 784 N N . ASP A 1 97 ? 7.976 10.050 4.395 1.00 87.12 97 ASP A N 1
ATOM 785 C CA . ASP A 1 97 ? 8.657 11.135 5.102 1.00 87.12 97 ASP A CA 1
ATOM 786 C C . ASP A 1 97 ? 9.954 10.670 5.770 1.00 87.12 97 ASP A C 1
ATOM 788 O O . ASP A 1 97 ? 10.923 11.435 5.818 1.00 87.12 97 ASP A O 1
ATOM 792 N N . ILE A 1 98 ? 10.013 9.404 6.196 1.00 92.50 98 ILE A N 1
ATOM 793 C CA . ILE A 1 98 ? 11.206 8.765 6.776 1.00 92.50 98 ILE A CA 1
ATOM 794 C C . ILE A 1 98 ? 12.260 8.440 5.701 1.00 92.50 98 ILE A C 1
ATOM 796 O O . ILE A 1 98 ? 13.421 8.171 6.025 1.00 92.50 98 ILE A O 1
ATOM 800 N N . PHE A 1 99 ? 11.905 8.450 4.412 1.00 92.94 99 PHE A N 1
ATOM 801 C CA . PHE A 1 99 ? 12.864 8.140 3.356 1.00 92.94 99 PHE A CA 1
ATOM 802 C C . PHE A 1 99 ? 13.956 9.206 3.233 1.00 92.94 99 PHE A C 1
ATOM 804 O O . PHE A 1 99 ? 13.703 10.410 3.197 1.00 92.94 99 PHE A O 1
ATOM 811 N N . ASP A 1 100 ? 15.187 8.720 3.091 1.00 93.50 100 ASP A N 1
ATOM 812 C CA . ASP A 1 100 ? 16.399 9.516 2.885 1.00 93.50 100 ASP A CA 1
ATOM 813 C C . ASP A 1 100 ? 16.548 9.897 1.401 1.00 93.50 100 ASP A C 1
ATOM 815 O O . ASP A 1 100 ? 17.421 9.422 0.667 1.00 93.50 100 ASP A O 1
ATOM 819 N N . VAL A 1 101 ? 15.585 10.687 0.929 1.00 93.81 101 VAL A N 1
ATOM 820 C CA . VAL A 1 101 ? 15.492 11.229 -0.432 1.00 93.81 101 VAL A CA 1
ATOM 821 C C . VAL A 1 101 ? 15.010 12.680 -0.370 1.00 93.81 101 VAL A C 1
ATOM 823 O O . VAL A 1 101 ? 14.505 13.132 0.656 1.00 93.81 101 VAL A O 1
ATOM 826 N N . SER A 1 102 ? 15.168 13.428 -1.465 1.00 94.81 102 SER A N 1
ATOM 827 C CA . SER A 1 102 ? 14.749 14.833 -1.505 1.00 94.81 102 SER A CA 1
ATOM 828 C C . SER A 1 102 ? 13.230 14.986 -1.365 1.00 94.81 102 SER A C 1
ATOM 830 O O . SER A 1 102 ? 12.482 14.102 -1.781 1.00 94.81 102 SER A O 1
ATOM 832 N N . ASP A 1 103 ? 12.755 16.129 -0.864 1.00 92.56 103 ASP A N 1
ATOM 833 C CA . ASP A 1 103 ? 11.311 16.396 -0.743 1.00 92.56 103 ASP A CA 1
ATOM 834 C C . ASP A 1 103 ? 10.588 16.324 -2.097 1.00 92.56 103 ASP A C 1
ATOM 836 O O . ASP A 1 103 ? 9.472 15.820 -2.193 1.00 92.56 103 ASP A O 1
ATOM 840 N N . PHE A 1 104 ? 11.263 16.725 -3.179 1.00 93.31 104 PHE A N 1
ATOM 841 C CA . PHE A 1 104 ? 10.754 16.561 -4.542 1.00 93.31 104 PHE A CA 1
ATOM 842 C C . PHE A 1 104 ? 10.563 15.085 -4.925 1.00 93.31 104 PHE A C 1
ATOM 844 O O . PHE A 1 104 ? 9.598 14.722 -5.603 1.00 93.31 104 PHE A O 1
ATOM 851 N N . ASP A 1 105 ? 11.485 14.215 -4.509 1.00 94.88 105 ASP A N 1
ATOM 852 C CA . ASP A 1 105 ? 11.370 12.779 -4.747 1.00 94.88 105 ASP A CA 1
ATOM 853 C C . ASP A 1 105 ? 10.280 12.158 -3.868 1.00 94.88 105 ASP A C 1
ATOM 855 O O . ASP A 1 105 ? 9.531 11.318 -4.364 1.00 94.88 105 ASP A O 1
ATOM 859 N N . LYS A 1 106 ? 10.126 12.605 -2.614 1.00 92.94 106 LYS A N 1
ATOM 860 C CA . LYS A 1 106 ? 9.016 12.207 -1.728 1.00 92.94 106 LYS A CA 1
ATOM 861 C C . LYS A 1 106 ? 7.665 12.551 -2.344 1.00 92.94 106 LYS A C 1
ATOM 863 O O . LYS A 1 106 ? 6.803 11.681 -2.463 1.00 92.94 106 LYS A O 1
ATOM 868 N N . GLU A 1 107 ? 7.512 13.776 -2.840 1.00 90.44 107 GLU A N 1
ATOM 869 C CA . GLU A 1 107 ? 6.309 14.214 -3.548 1.00 90.44 107 GLU A CA 1
ATOM 870 C C . GLU A 1 107 ? 6.066 13.364 -4.806 1.00 90.44 107 GLU A C 1
ATOM 872 O O . GLU A 1 107 ? 4.940 12.952 -5.095 1.00 90.44 107 GLU A O 1
ATOM 877 N N . ASN A 1 108 ? 7.121 13.037 -5.562 1.00 94.81 108 ASN A N 1
ATOM 878 C CA . ASN A 1 108 ? 7.000 12.145 -6.711 1.00 94.81 108 ASN A CA 1
ATOM 879 C C . ASN A 1 108 ? 6.543 10.739 -6.298 1.00 94.81 108 ASN A C 1
ATOM 881 O O . ASN A 1 108 ? 5.663 10.199 -6.965 1.00 94.81 108 ASN A O 1
ATOM 885 N N . ILE A 1 109 ? 7.101 10.162 -5.232 1.00 93.19 109 ILE A N 1
ATOM 886 C CA . ILE A 1 109 ? 6.723 8.839 -4.716 1.00 93.19 109 ILE A CA 1
ATOM 887 C C . ILE A 1 109 ? 5.264 8.843 -4.267 1.00 93.19 109 ILE A C 1
ATOM 889 O O . ILE A 1 109 ? 4.514 7.974 -4.705 1.00 93.19 109 ILE A O 1
ATOM 893 N N . SER A 1 110 ? 4.847 9.833 -3.475 1.00 88.31 110 SER A N 1
ATOM 894 C CA . SER A 1 110 ? 3.466 9.959 -2.991 1.00 88.31 110 SER A CA 1
ATOM 895 C C . SER A 1 110 ? 2.478 10.054 -4.159 1.00 88.31 110 SER A C 1
ATOM 897 O O . SER A 1 110 ? 1.540 9.263 -4.260 1.00 88.31 110 SER A O 1
ATOM 899 N N . ASN A 1 111 ? 2.767 10.907 -5.147 1.00 86.94 111 ASN A N 1
ATOM 900 C CA . ASN A 1 111 ? 1.954 11.029 -6.358 1.00 86.94 111 ASN A CA 1
ATOM 901 C C . ASN A 1 111 ? 1.850 9.723 -7.164 1.00 86.94 111 ASN A C 1
ATOM 903 O O . ASN A 1 111 ? 0.808 9.447 -7.757 1.00 86.94 111 ASN A O 1
ATOM 907 N N . ILE A 1 112 ? 2.928 8.936 -7.250 1.00 89.38 112 ILE A N 1
ATOM 908 C CA . ILE A 1 112 ? 2.898 7.642 -7.946 1.00 89.38 112 ILE A CA 1
ATOM 909 C C . ILE A 1 112 ? 2.150 6.595 -7.119 1.00 89.38 112 ILE A C 1
ATOM 911 O O . ILE A 1 112 ? 1.334 5.883 -7.694 1.00 89.38 112 ILE A O 1
ATOM 915 N N . SER A 1 113 ? 2.365 6.539 -5.802 1.00 85.38 113 SER A N 1
ATOM 916 C CA . SER A 1 113 ? 1.619 5.669 -4.883 1.00 85.38 113 SER A CA 1
ATOM 917 C C . SER A 1 113 ? 0.114 5.875 -5.065 1.00 85.38 113 SER A C 1
ATOM 919 O O . SER A 1 113 ? -0.587 4.939 -5.444 1.00 85.38 113 SER A O 1
ATOM 921 N N . LEU A 1 114 ? -0.351 7.129 -4.988 1.00 81.19 114 LEU A N 1
ATOM 922 C CA . LEU A 1 114 ? -1.757 7.501 -5.179 1.00 81.19 114 LEU A CA 1
ATOM 923 C C . LEU A 1 114 ? -2.314 7.122 -6.558 1.00 81.19 114 LEU A C 1
ATOM 925 O O . LEU A 1 114 ? -3.463 6.704 -6.660 1.00 81.19 114 LEU A O 1
ATOM 929 N N . LYS A 1 115 ? -1.521 7.251 -7.630 1.00 82.44 115 LYS A N 1
ATOM 930 C CA . LYS A 1 115 ? -1.939 6.848 -8.988 1.00 82.44 115 LYS A CA 1
ATOM 931 C C . LYS A 1 115 ? -2.044 5.335 -9.160 1.00 82.44 115 LYS A C 1
ATOM 933 O O . LYS A 1 115 ? -2.800 4.877 -10.015 1.00 82.44 115 LYS A O 1
ATOM 938 N N . LEU A 1 116 ? -1.226 4.579 -8.429 1.00 79.00 116 LEU A N 1
ATOM 939 C CA . LEU A 1 116 ? -1.186 3.119 -8.485 1.00 79.00 116 LEU A CA 1
ATOM 940 C C . LEU A 1 116 ? -2.220 2.476 -7.580 1.00 79.00 116 LEU A C 1
ATOM 942 O O . LEU A 1 116 ? -2.609 1.340 -7.854 1.00 79.00 116 LEU A O 1
ATOM 946 N N . THR A 1 117 ? -2.661 3.181 -6.540 1.00 67.94 117 THR A N 1
ATOM 947 C CA . THR A 1 117 ? -3.845 2.820 -5.772 1.00 67.94 117 THR A CA 1
ATOM 948 C C . THR A 1 117 ? -4.993 2.651 -6.763 1.00 67.94 117 THR A C 1
ATOM 950 O O . THR A 1 117 ? -5.403 3.625 -7.401 1.00 67.94 117 THR A O 1
ATOM 953 N N . PRO A 1 118 ? -5.473 1.415 -6.992 1.00 52.88 118 PRO A N 1
ATOM 954 C CA . PRO A 1 118 ? -6.496 1.197 -7.988 1.00 52.88 118 PRO A CA 1
ATOM 955 C C . PRO A 1 118 ? -7.714 2.044 -7.623 1.00 52.88 118 PRO A C 1
ATOM 957 O O . PRO A 1 118 ? -8.103 2.120 -6.458 1.00 52.88 118 PRO A O 1
ATOM 960 N N . ASN A 1 119 ? -8.377 2.602 -8.637 1.00 44.66 119 ASN A N 1
ATOM 961 C CA . ASN A 1 119 ? -9.713 3.198 -8.511 1.00 44.66 119 ASN A CA 1
ATOM 962 C C . ASN A 1 119 ? -10.734 2.250 -7.829 1.00 44.66 119 ASN A C 1
ATOM 964 O O . ASN A 1 119 ? -11.850 2.675 -7.556 1.00 44.66 119 ASN A O 1
ATOM 968 N N . SER A 1 120 ? -10.375 0.991 -7.531 1.00 42.22 120 SER A N 1
ATOM 969 C CA . SER A 1 120 ? -11.160 0.069 -6.707 1.00 42.22 120 SER A CA 1
ATOM 970 C C . SER A 1 120 ? -11.300 0.496 -5.243 1.00 42.22 120 SER A C 1
ATOM 972 O O . SER A 1 120 ? -12.076 -0.126 -4.535 1.00 42.22 120 SER A O 1
ATOM 974 N N . TYR A 1 121 ? -10.615 1.544 -4.776 1.00 44.56 121 TYR A N 1
ATOM 975 C CA . TYR A 1 121 ? -10.963 2.173 -3.495 1.00 44.56 121 TYR A CA 1
ATOM 976 C C . TYR A 1 121 ? -12.167 3.130 -3.595 1.00 44.56 121 TYR A C 1
ATOM 978 O O . TYR A 1 121 ? -12.604 3.649 -2.578 1.00 44.56 121 TYR A O 1
ATOM 986 N N . ARG A 1 122 ? -12.760 3.329 -4.788 1.00 43.94 122 ARG A N 1
ATOM 987 C CA . ARG A 1 122 ? -14.099 3.943 -4.917 1.00 43.94 122 ARG A CA 1
ATOM 988 C C . ARG A 1 122 ? -15.244 2.975 -4.608 1.00 43.94 122 ARG A C 1
ATOM 990 O O . ARG A 1 122 ? -16.345 3.441 -4.346 1.00 43.94 122 ARG A O 1
ATOM 997 N N . GLU A 1 123 ? -14.990 1.668 -4.595 1.00 48.03 123 GLU A N 1
ATOM 998 C CA . GLU A 1 123 ? -15.921 0.662 -4.073 1.00 48.03 123 GLU A CA 1
ATOM 999 C C . GLU A 1 123 ? -15.323 0.079 -2.794 1.00 48.03 123 GLU A C 1
ATOM 1001 O O . GLU A 1 123 ? -14.845 -1.053 -2.738 1.00 48.03 123 GLU A O 1
ATOM 1006 N N . ILE A 1 124 ? -15.307 0.901 -1.746 1.00 56.97 124 ILE A N 1
ATOM 1007 C CA . ILE A 1 124 ? -15.254 0.396 -0.375 1.00 56.97 124 ILE A CA 1
ATOM 1008 C C . ILE A 1 124 ? -16.357 -0.662 -0.286 1.00 56.97 124 ILE A C 1
ATOM 1010 O O . ILE A 1 124 ? -17.498 -0.340 -0.623 1.00 56.97 124 ILE A O 1
ATOM 1014 N N . PRO A 1 125 ? -16.050 -1.913 0.099 1.00 62.56 125 PRO A N 1
ATOM 1015 C CA . PRO A 1 125 ? -17.077 -2.927 0.235 1.00 62.56 125 PRO A CA 1
ATOM 1016 C C . PRO A 1 125 ? -18.204 -2.393 1.118 1.00 62.56 125 PRO A C 1
ATOM 1018 O O .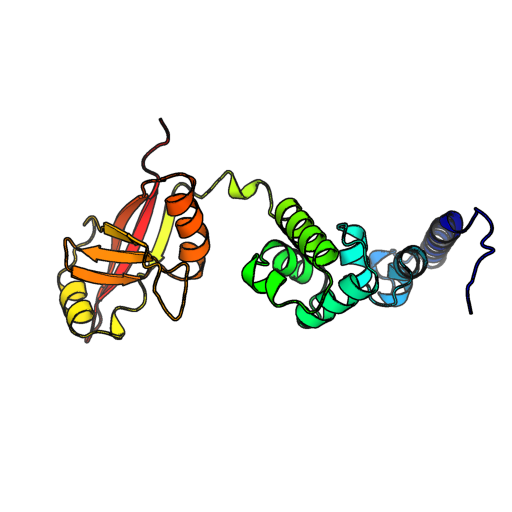 PRO A 1 125 ? -17.949 -1.947 2.237 1.00 62.56 125 PRO A O 1
ATOM 1021 N N . ASP A 1 126 ? -19.451 -2.488 0.654 1.00 70.56 126 ASP A N 1
ATOM 1022 C CA . ASP A 1 126 ? -20.616 -2.141 1.482 1.00 70.56 126 ASP A CA 1
ATOM 1023 C C . ASP A 1 126 ? -20.691 -3.005 2.750 1.00 70.56 126 ASP A C 1
ATOM 1025 O O . ASP A 1 126 ? -21.408 -2.673 3.694 1.00 70.56 126 ASP A O 1
ATOM 1029 N N . LEU A 1 127 ? -19.951 -4.119 2.771 1.00 81.81 127 LEU A N 1
ATOM 1030 C CA . LEU A 1 127 ? -19.881 -5.074 3.858 1.00 81.81 127 LEU A CA 1
ATOM 1031 C C . LEU A 1 127 ? -18.429 -5.443 4.186 1.00 81.81 127 LEU A C 1
ATOM 1033 O O . LEU A 1 127 ? -17.714 -6.013 3.362 1.00 81.81 127 LEU A O 1
ATOM 1037 N N . PHE A 1 128 ? -18.043 -5.223 5.438 1.00 87.75 128 PHE A N 1
ATOM 1038 C CA . PHE A 1 128 ? -16.835 -5.783 6.034 1.00 87.75 128 PHE A CA 1
ATOM 1039 C C . PHE A 1 128 ? -17.210 -6.874 7.027 1.00 87.75 128 PHE A C 1
ATOM 1041 O O . PHE A 1 128 ? -18.095 -6.679 7.858 1.00 87.75 128 PHE A O 1
ATOM 1048 N N . GLU A 1 129 ? -16.506 -8.000 6.988 1.00 90.38 129 GLU A N 1
ATOM 1049 C CA . GLU A 1 129 ? -16.646 -9.057 7.987 1.00 90.38 129 GLU A CA 1
ATOM 1050 C C . GLU A 1 129 ? -15.302 -9.306 8.651 1.00 90.38 129 GLU A C 1
ATOM 1052 O O . GLU A 1 129 ? -14.321 -9.627 7.981 1.00 90.38 129 GLU A O 1
ATOM 1057 N N . PHE A 1 130 ? -15.250 -9.152 9.969 1.00 91.88 130 PHE A N 1
ATOM 1058 C CA . PHE A 1 130 ? -14.015 -9.335 10.716 1.00 91.88 130 PHE A CA 1
ATOM 1059 C C . PHE A 1 130 ? -14.274 -9.726 12.166 1.00 91.88 130 PHE A C 1
ATOM 1061 O O . PHE A 1 130 ? -15.400 -9.707 12.659 1.00 91.88 130 PHE A O 1
ATOM 1068 N N . GLN A 1 131 ? -13.205 -10.115 12.849 1.00 93.19 131 GLN A N 1
ATOM 1069 C CA . GLN A 1 131 ? -13.217 -10.424 14.272 1.00 93.19 131 GLN A CA 1
ATOM 1070 C C . GLN A 1 131 ? -12.649 -9.241 15.051 1.00 93.19 131 GLN A C 1
ATOM 1072 O O . GLN A 1 131 ? -11.587 -8.736 14.692 1.00 93.19 131 GLN A O 1
ATOM 1077 N N . VAL A 1 132 ? -13.316 -8.834 16.130 1.00 93.06 132 VAL A N 1
ATOM 1078 C CA . VAL A 1 132 ? -12.790 -7.819 17.053 1.00 93.06 132 VAL A CA 1
ATOM 1079 C C . VAL A 1 132 ? -11.513 -8.355 17.708 1.00 93.06 132 VAL A C 1
ATOM 1081 O O . VAL A 1 132 ? -11.465 -9.503 18.157 1.00 93.06 132 VAL A O 1
ATOM 1084 N N . LYS A 1 133 ? -10.452 -7.545 17.725 1.00 92.62 133 LYS A N 1
ATOM 1085 C CA . LYS A 1 133 ? -9.140 -7.916 18.273 1.00 92.62 133 LYS A CA 1
ATOM 1086 C C . LYS A 1 133 ? -8.854 -7.168 19.567 1.00 92.62 133 LYS A C 1
ATOM 1088 O O . LYS A 1 133 ? -9.459 -6.148 19.867 1.00 92.62 133 LYS A O 1
ATOM 1093 N N . GLY A 1 134 ? -7.912 -7.687 20.345 1.00 88.38 134 GLY A N 1
ATOM 1094 C CA . GLY A 1 134 ? -7.415 -7.023 21.549 1.00 88.38 134 GLY A CA 1
ATOM 1095 C C . GLY A 1 134 ? -8.241 -7.230 22.822 1.00 88.38 134 GLY A C 1
ATOM 1096 O O . GLY A 1 134 ? -7.794 -6.812 23.881 1.00 88.38 134 GLY A O 1
ATOM 1097 N N . THR A 1 135 ? -9.376 -7.934 22.756 1.00 89.38 135 THR A N 1
ATOM 1098 C CA . THR A 1 135 ? -10.220 -8.264 23.921 1.00 89.38 135 THR A CA 1
ATOM 1099 C C . THR A 1 135 ? -9.437 -8.941 25.052 1.00 89.38 135 THR A C 1
ATOM 1101 O O . THR A 1 135 ? -9.655 -8.633 26.212 1.00 89.38 135 THR A O 1
ATOM 1104 N N . VAL A 1 136 ? -8.472 -9.804 24.715 1.00 89.25 136 VAL A N 1
ATOM 1105 C CA . VAL A 1 136 ? -7.680 -10.598 25.677 1.00 89.25 136 VAL A CA 1
ATOM 1106 C C . VAL A 1 136 ? -6.768 -9.753 26.570 1.00 89.25 136 VAL A C 1
ATOM 1108 O O . VAL A 1 136 ? -6.346 -10.214 27.623 1.00 89.25 136 VAL A O 1
ATOM 1111 N N . PHE A 1 137 ? -6.430 -8.528 26.163 1.00 86.12 137 PHE A N 1
ATOM 1112 C CA . PHE A 1 137 ? -5.459 -7.707 26.892 1.00 86.12 137 PHE A CA 1
ATOM 1113 C C . PHE A 1 137 ? -6.051 -6.982 28.106 1.00 86.12 137 PHE A C 1
ATOM 1115 O O . PHE A 1 137 ? -5.301 -6.344 28.841 1.00 86.12 137 PHE A O 1
ATOM 1122 N N . ASN A 1 138 ? -7.369 -7.050 28.313 1.00 87.62 138 ASN A N 1
ATOM 1123 C CA . ASN A 1 138 ? -8.041 -6.371 29.412 1.00 87.62 138 ASN A CA 1
ATOM 1124 C C . ASN A 1 138 ? -9.171 -7.244 29.984 1.00 87.62 138 ASN A C 1
ATOM 1126 O O . ASN A 1 138 ? -10.095 -7.634 29.270 1.00 87.62 138 ASN A O 1
ATOM 1130 N N . ASP A 1 139 ? -9.120 -7.513 31.289 1.00 86.50 139 ASP A N 1
ATOM 1131 C CA . ASP A 1 139 ? -10.084 -8.373 31.986 1.00 86.50 139 ASP A CA 1
ATOM 1132 C C . ASP A 1 139 ? -11.524 -7.827 31.955 1.00 86.50 139 ASP A C 1
ATOM 1134 O O . ASP A 1 139 ? -12.494 -8.593 31.881 1.00 86.50 139 ASP A O 1
ATOM 1138 N N . GLU A 1 140 ? -11.692 -6.502 31.944 1.00 87.94 140 GLU A N 1
ATOM 1139 C CA . GLU A 1 140 ? -13.001 -5.861 31.795 1.00 87.94 140 GLU A CA 1
ATOM 1140 C C . GLU A 1 140 ? -13.579 -6.133 30.402 1.00 87.94 140 GLU A C 1
ATOM 1142 O O . GLU A 1 140 ? -14.772 -6.415 30.267 1.00 87.94 140 GLU A O 1
ATOM 1147 N N . TRP A 1 141 ? -12.733 -6.141 29.366 1.00 91.75 141 TRP A N 1
ATOM 1148 C CA . TRP A 1 141 ? -13.148 -6.415 27.986 1.00 91.75 141 TRP A CA 1
ATOM 1149 C C . TRP A 1 141 ? -13.484 -7.893 27.807 1.00 91.75 141 TRP A C 1
ATOM 1151 O O . TRP A 1 141 ? -14.485 -8.226 27.169 1.00 91.75 141 TRP A O 1
ATOM 1161 N N . CYS A 1 142 ? -12.708 -8.784 28.431 1.00 87.69 142 CYS A N 1
ATOM 1162 C CA . CYS A 1 142 ? -13.019 -10.209 28.519 1.00 87.69 142 CYS A CA 1
ATOM 1163 C C . CYS A 1 142 ? -14.407 -10.430 29.134 1.00 87.69 142 CYS A C 1
ATOM 1165 O O . CYS A 1 142 ? -15.231 -11.151 28.568 1.00 87.69 142 CYS A O 1
ATOM 1167 N N . THR A 1 143 ? -14.712 -9.759 30.244 1.00 87.50 143 THR A N 1
ATOM 1168 C CA . THR A 1 143 ? -16.014 -9.876 30.918 1.00 87.50 143 THR A CA 1
ATOM 1169 C C . THR A 1 143 ? -17.145 -9.295 30.067 1.00 87.50 143 THR A C 1
ATOM 1171 O O . THR A 1 143 ? -18.185 -9.935 29.892 1.00 87.50 143 THR A O 1
ATOM 1174 N N . ALA A 1 144 ? -16.929 -8.124 29.463 1.00 86.44 144 ALA A N 1
ATOM 1175 C CA . ALA A 1 144 ? -17.892 -7.497 28.565 1.00 86.44 144 ALA A CA 1
ATOM 1176 C C . ALA A 1 144 ? -18.200 -8.392 27.353 1.00 86.44 144 ALA A C 1
ATOM 1178 O O . ALA A 1 144 ? -19.370 -8.556 26.999 1.00 86.44 144 ALA A O 1
ATOM 1179 N N . SER A 1 145 ? -17.187 -9.056 26.783 1.00 89.38 145 SER A N 1
ATOM 1180 C CA . SER A 1 145 ? -17.344 -9.952 25.631 1.00 89.38 145 SER A CA 1
ATOM 1181 C C . SER A 1 145 ? -18.297 -11.120 25.892 1.00 89.38 145 SER A C 1
ATOM 1183 O O . SER A 1 145 ? -19.063 -11.500 25.007 1.00 89.38 145 SER A O 1
ATOM 1185 N N . LYS A 1 146 ? -18.323 -11.646 27.125 1.00 88.00 146 LYS A N 1
ATOM 1186 C CA . LYS A 1 146 ? -19.173 -12.784 27.516 1.00 88.00 146 LYS A CA 1
ATOM 1187 C C . LYS A 1 146 ? -20.665 -12.467 27.512 1.00 88.00 146 LYS A C 1
ATOM 1189 O O . LYS A 1 146 ? -21.492 -13.368 27.450 1.00 88.00 146 LYS A O 1
ATOM 1194 N N . THR A 1 147 ? -21.017 -11.189 27.589 1.00 88.75 147 THR A N 1
ATOM 1195 C CA . THR A 1 147 ? -22.410 -10.736 27.723 1.00 88.75 147 THR A CA 1
ATOM 1196 C C . THR A 1 147 ? -22.995 -10.178 26.424 1.00 88.75 147 THR A C 1
ATOM 1198 O O . THR A 1 147 ? -24.144 -9.723 26.412 1.00 88.75 147 THR A O 1
ATOM 1201 N N . ILE A 1 148 ? -22.211 -10.189 25.345 1.00 90.94 148 ILE A N 1
ATOM 1202 C CA . ILE A 1 148 ? -22.623 -9.742 24.014 1.00 90.94 148 ILE A CA 1
ATOM 1203 C C . ILE A 1 148 ? -23.484 -10.813 23.349 1.00 90.94 148 ILE A C 1
ATOM 1205 O O . ILE A 1 148 ? -23.257 -12.009 23.526 1.00 90.94 148 ILE A O 1
ATOM 1209 N N . LYS A 1 149 ? -24.487 -10.381 22.582 1.00 91.88 149 LYS A N 1
ATOM 1210 C CA . LYS A 1 149 ? -25.400 -11.269 21.854 1.00 91.88 149 LYS A CA 1
ATOM 1211 C C . LYS A 1 149 ? -25.258 -11.109 20.344 1.00 91.88 149 LYS A C 1
ATOM 1213 O O . LYS A 1 149 ? -24.946 -10.038 19.830 1.00 91.88 149 LYS A O 1
ATOM 1218 N N . ILE A 1 150 ? -25.525 -12.190 19.614 1.00 93.38 150 ILE A N 1
ATOM 1219 C CA . ILE A 1 150 ? -25.599 -12.151 18.149 1.00 93.38 150 ILE A CA 1
ATOM 1220 C C . ILE A 1 150 ? -26.736 -11.205 17.729 1.00 93.38 150 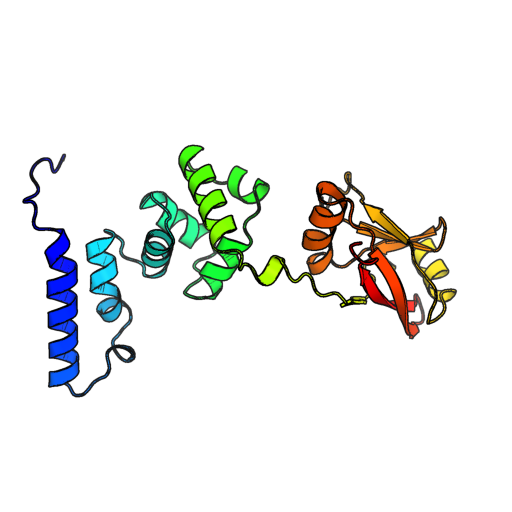ILE A C 1
ATOM 1222 O O . ILE A 1 150 ? -27.818 -11.228 18.313 1.00 93.38 150 ILE A O 1
ATOM 1226 N N . GL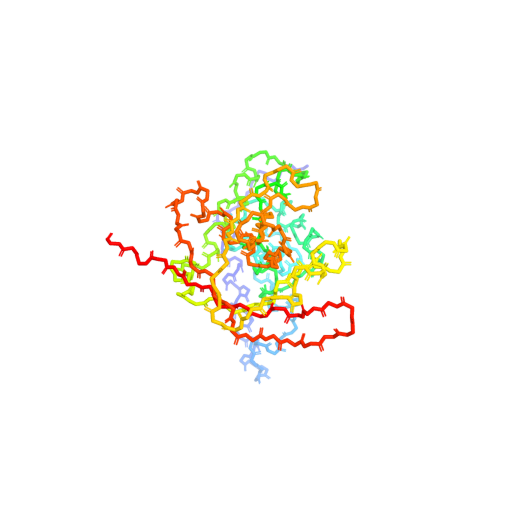Y A 1 151 ? -26.483 -10.366 16.722 1.00 91.19 151 GLY A N 1
ATOM 1227 C CA . GLY A 1 151 ? -27.401 -9.334 16.234 1.00 91.19 151 GLY A CA 1
ATOM 1228 C C . GLY A 1 151 ? -27.336 -8.007 16.997 1.00 91.19 151 GLY A C 1
ATOM 1229 O O . GLY A 1 151 ? -27.986 -7.043 16.593 1.00 91.19 151 GLY A O 1
ATOM 1230 N N . GLU A 1 152 ? -26.555 -7.928 18.076 1.00 92.94 152 GLU A N 1
ATOM 1231 C CA . GLU A 1 152 ? -26.374 -6.701 18.850 1.00 92.94 152 GLU A CA 1
ATOM 1232 C C . GLU A 1 152 ? -25.575 -5.654 18.060 1.00 92.94 152 GLU A C 1
ATOM 1234 O O . GLU A 1 152 ? -24.674 -5.989 17.285 1.00 92.94 152 GLU A O 1
ATOM 1239 N N . LYS A 1 153 ? -25.926 -4.376 18.240 1.00 93.25 153 LYS A N 1
ATOM 1240 C CA . LYS A 1 153 ? -25.225 -3.249 17.616 1.00 93.25 153 LYS A CA 1
ATOM 1241 C C . LYS A 1 153 ? -24.083 -2.787 18.504 1.00 93.25 153 LYS A C 1
ATOM 1243 O O . LYS A 1 153 ? -24.250 -2.657 19.711 1.00 93.25 153 LYS A O 1
ATOM 1248 N N . LEU A 1 154 ? -22.957 -2.489 17.877 1.00 94.12 154 LEU A N 1
ATOM 1249 C CA . LEU A 1 154 ? -21.760 -1.987 18.532 1.00 94.12 154 LEU A CA 1
ATOM 1250 C C . LEU A 1 154 ? -21.419 -0.595 18.002 1.00 94.12 154 LEU A C 1
ATOM 1252 O O . LEU A 1 154 ? -21.791 -0.222 16.885 1.00 94.12 154 LEU A O 1
ATOM 1256 N N . LEU A 1 155 ? -20.713 0.171 18.822 1.00 93.06 155 LEU A N 1
ATOM 1257 C CA . LEU A 1 155 ? -20.231 1.506 18.499 1.00 93.06 155 LEU A CA 1
ATOM 1258 C C . LEU A 1 155 ? -18.744 1.447 18.162 1.00 93.06 155 LEU A C 1
ATOM 1260 O O . LEU A 1 155 ? -18.023 0.564 18.626 1.00 93.06 155 LEU A O 1
ATOM 1264 N N . ILE A 1 156 ? -18.292 2.389 17.340 1.00 93.12 156 ILE A N 1
ATOM 1265 C CA . ILE A 1 156 ? -16.883 2.534 16.982 1.00 93.12 156 ILE A CA 1
ATOM 1266 C C . ILE A 1 156 ? -16.445 3.973 17.220 1.00 93.12 156 ILE A C 1
ATOM 1268 O O . ILE A 1 156 ? -17.224 4.901 16.996 1.00 93.12 156 ILE A O 1
ATOM 1272 N N . GLN A 1 157 ? -15.205 4.157 17.659 1.00 91.38 157 GLN A N 1
ATOM 1273 C CA . GLN A 1 157 ? -14.622 5.476 17.873 1.00 91.38 157 GLN A CA 1
ATOM 1274 C C . GLN A 1 157 ? -13.142 5.470 17.494 1.00 91.38 157 GLN A C 1
ATOM 1276 O O . GLN A 1 157 ? -12.423 4.506 17.760 1.00 91.38 157 GLN A O 1
ATOM 1281 N N . ARG A 1 158 ? -12.691 6.552 16.856 1.00 91.31 158 ARG A N 1
ATOM 1282 C CA . ARG A 1 158 ? -11.278 6.766 16.537 1.00 91.31 158 ARG A CA 1
ATOM 1283 C C . ARG A 1 158 ? -10.481 7.025 17.812 1.00 91.31 158 ARG A C 1
ATOM 1285 O O . ARG A 1 158 ? -10.872 7.857 18.626 1.00 91.31 158 ARG A O 1
ATOM 1292 N N . GLU A 1 159 ? -9.356 6.329 17.953 1.00 90.50 159 GLU A N 1
ATOM 1293 C CA . GLU A 1 159 ? -8.367 6.572 19.004 1.00 90.50 159 GLU A CA 1
ATOM 1294 C C . GLU A 1 159 ? -7.117 7.195 18.364 1.00 90.50 159 GLU A C 1
ATOM 1296 O O . GLU A 1 159 ? -6.226 6.487 17.899 1.00 90.50 159 GLU A O 1
ATOM 1301 N N . TYR A 1 160 ? -7.073 8.529 18.292 1.00 84.12 160 TYR A N 1
ATOM 1302 C CA . TYR A 1 160 ? -5.982 9.260 17.629 1.00 84.12 160 TYR A CA 1
ATOM 1303 C C . TYR A 1 160 ? -4.649 9.179 18.388 1.00 84.12 160 TYR A C 1
ATOM 1305 O O . TYR A 1 160 ? -3.591 9.158 17.768 1.00 84.12 160 TYR A O 1
ATOM 1313 N N . ASP A 1 161 ? -4.701 9.075 19.719 1.00 84.12 161 ASP A N 1
ATOM 1314 C CA . ASP A 1 161 ? -3.519 9.068 20.593 1.00 84.12 161 ASP A CA 1
ATOM 1315 C C . ASP A 1 161 ? -2.951 7.656 20.841 1.00 84.12 161 ASP A C 1
ATOM 1317 O O . ASP A 1 161 ? -2.144 7.438 21.754 1.00 84.12 161 ASP A O 1
ATOM 1321 N N . ASN A 1 162 ? -3.371 6.663 20.049 1.00 83.69 162 ASN A N 1
ATOM 1322 C CA . ASN A 1 162 ? -2.893 5.297 20.205 1.00 83.69 162 ASN A CA 1
ATOM 1323 C C . ASN A 1 162 ? -1.406 5.197 19.819 1.00 83.69 162 ASN A C 1
ATOM 1325 O O . ASN A 1 162 ? -1.010 5.413 18.674 1.00 83.69 162 ASN A O 1
ATOM 1329 N N . LYS A 1 163 ? -0.567 4.809 20.786 1.00 79.94 163 LYS A N 1
ATOM 1330 C CA . LYS A 1 163 ? 0.898 4.742 20.628 1.00 79.94 163 LYS A CA 1
ATOM 1331 C C . LYS A 1 163 ? 1.383 3.657 19.660 1.00 79.94 163 LYS A C 1
ATOM 1333 O O . LYS A 1 163 ? 2.545 3.689 19.263 1.00 79.94 163 LYS A O 1
ATOM 1338 N N . PHE A 1 164 ? 0.544 2.673 19.340 1.00 79.38 164 PHE A N 1
ATOM 1339 C CA . PHE A 1 164 ? 0.912 1.515 18.522 1.00 79.38 164 PHE A CA 1
ATOM 1340 C C . PHE A 1 164 ? 0.362 1.602 17.096 1.00 79.38 164 PHE A C 1
ATOM 1342 O O . PHE A 1 164 ? 1.002 1.111 16.164 1.00 79.38 164 PHE A O 1
ATOM 1349 N N . ASP A 1 165 ? -0.820 2.198 16.928 1.00 77.50 165 ASP A N 1
ATOM 1350 C CA . ASP A 1 165 ? -1.488 2.331 15.636 1.00 77.50 165 ASP A CA 1
ATOM 1351 C C . ASP A 1 165 ? -2.274 3.654 15.539 1.00 77.50 165 ASP A C 1
ATOM 1353 O O . ASP A 1 165 ? -3.380 3.738 16.070 1.00 77.50 165 ASP A O 1
ATOM 1357 N N . PRO A 1 166 ? -1.777 4.666 14.804 1.00 82.69 166 PRO A N 1
ATOM 1358 C CA . PRO A 1 166 ? -2.487 5.937 14.590 1.00 82.69 166 PRO A CA 1
ATOM 1359 C C . PRO A 1 166 ? -3.857 5.776 13.905 1.00 82.69 166 PRO A C 1
ATOM 1361 O O . PRO A 1 166 ? -4.740 6.637 13.986 1.00 82.69 166 PRO A O 1
ATOM 1364 N N . SER A 1 167 ? -4.063 4.653 13.210 1.00 84.25 167 SER A N 1
ATOM 1365 C CA . SER A 1 167 ? -5.334 4.317 12.565 1.00 84.25 167 SER A CA 1
ATOM 1366 C C . SER A 1 167 ? -6.289 3.546 13.476 1.00 84.25 167 SER A C 1
ATOM 1368 O O . SER A 1 167 ? -7.344 3.134 13.007 1.00 84.25 167 SER A O 1
ATOM 1370 N N . ALA A 1 168 ? -5.975 3.366 14.764 1.00 89.81 168 ALA A N 1
ATOM 1371 C CA . ALA A 1 168 ? -6.786 2.575 15.683 1.00 89.81 168 ALA A CA 1
ATOM 1372 C C . ALA A 1 168 ? -8.250 3.047 15.750 1.00 89.81 168 ALA A C 1
ATOM 1374 O O . ALA A 1 168 ? -8.564 4.228 15.943 1.00 89.81 168 ALA A O 1
ATOM 1375 N N . ILE A 1 169 ? -9.161 2.086 15.607 1.00 93.25 169 ILE A N 1
ATOM 1376 C CA . ILE A 1 169 ? -10.594 2.274 15.820 1.00 93.25 169 ILE A CA 1
ATOM 1377 C C . ILE A 1 169 ? -11.015 1.308 16.915 1.00 93.25 169 ILE A C 1
ATOM 1379 O O . ILE A 1 169 ? -10.966 0.085 16.743 1.00 93.25 169 ILE A O 1
ATOM 1383 N N . GLN A 1 170 ? -11.408 1.868 18.049 1.00 94.19 170 GLN A N 1
ATOM 1384 C CA . GLN A 1 170 ? -11.868 1.116 19.199 1.00 94.19 170 GLN A CA 1
ATOM 1385 C C . GLN A 1 170 ? -13.351 0.781 19.045 1.00 94.19 170 GLN A C 1
ATOM 1387 O O . GLN A 1 170 ? -14.139 1.570 18.522 1.00 94.19 170 GLN A O 1
ATOM 1392 N N . VAL A 1 171 ? -13.717 -0.417 19.486 1.00 94.62 171 VAL A N 1
ATOM 1393 C CA . VAL A 1 171 ? -15.076 -0.947 19.457 1.00 94.62 171 VAL A CA 1
ATOM 1394 C C . VAL A 1 171 ? -15.644 -0.913 20.870 1.00 94.62 171 VAL A C 1
ATOM 1396 O O . VAL A 1 171 ? -15.008 -1.375 21.821 1.00 94.62 171 VAL A O 1
ATOM 1399 N N . PHE A 1 172 ? -16.865 -0.407 20.986 1.00 93.00 172 PHE A N 1
ATOM 1400 C CA . PHE A 1 172 ? -17.590 -0.240 22.234 1.00 93.00 172 PHE A CA 1
ATOM 1401 C C . PHE A 1 172 ? -18.933 -0.960 22.193 1.00 93.00 172 PHE A C 1
ATOM 1403 O O . PHE A 1 172 ? -19.619 -1.010 21.169 1.00 93.00 172 PHE A O 1
ATOM 1410 N N . ARG A 1 173 ? -19.340 -1.453 23.357 1.00 88.88 173 ARG A N 1
ATOM 1411 C CA . ARG A 1 173 ? -20.731 -1.740 23.676 1.00 88.88 173 ARG A CA 1
ATOM 1412 C C . ARG A 1 173 ? -21.215 -0.654 24.625 1.00 88.88 173 ARG A C 1
ATOM 1414 O O . ARG A 1 173 ? -20.735 -0.579 25.754 1.00 88.88 173 ARG A O 1
ATOM 1421 N N . ASP A 1 174 ? -22.143 0.177 24.170 1.00 84.69 174 ASP A N 1
ATOM 1422 C CA . ASP A 1 174 ? -22.569 1.380 24.888 1.00 84.69 174 ASP A CA 1
ATOM 1423 C C . ASP A 1 174 ? -21.360 2.258 25.267 1.00 84.69 174 ASP A C 1
ATOM 1425 O O . ASP A 1 174 ? -20.755 2.875 24.394 1.00 84.69 174 ASP A O 1
ATOM 1429 N N . SER A 1 175 ? -20.968 2.283 26.543 1.00 85.69 175 SER A N 1
ATOM 1430 C CA . SER A 1 175 ? -19.791 3.015 27.038 1.00 85.69 175 SER A CA 1
ATOM 1431 C C . SER A 1 175 ? -18.593 2.118 27.365 1.00 85.69 175 SER A C 1
ATOM 1433 O O . SER A 1 175 ? -17.538 2.627 27.730 1.00 85.69 175 SER A O 1
ATOM 1435 N N . ASN A 1 176 ? -18.734 0.798 27.234 1.00 88.88 176 ASN A N 1
ATOM 1436 C CA . ASN A 1 176 ? -17.705 -0.161 27.618 1.00 88.88 17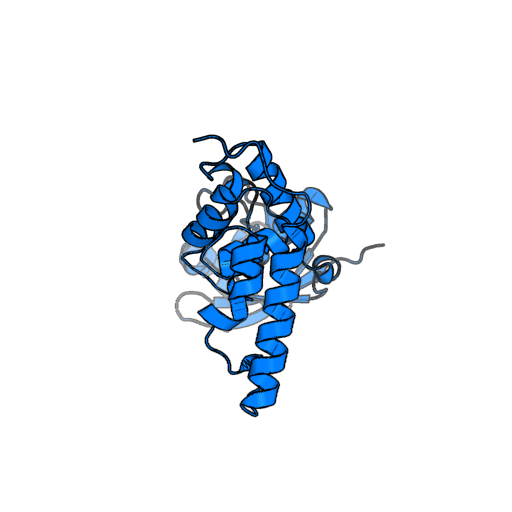6 ASN A CA 1
ATOM 1437 C C . ASN A 1 176 ? -16.881 -0.592 26.397 1.00 88.88 176 ASN A C 1
ATOM 1439 O O . ASN A 1 176 ? -17.446 -1.164 25.457 1.00 88.88 176 ASN A O 1
ATOM 1443 N N . PRO A 1 177 ? -15.561 -0.352 26.384 1.00 91.56 177 PRO A N 1
ATOM 1444 C CA . PRO A 1 177 ? -14.694 -0.853 25.328 1.00 91.56 177 PRO A CA 1
ATOM 1445 C C . PRO A 1 177 ? -14.607 -2.381 25.373 1.00 91.56 177 PRO A C 1
ATOM 1447 O O . PRO A 1 177 ? -14.615 -2.992 26.440 1.00 91.56 177 PRO A O 1
ATOM 1450 N N . ILE A 1 178 ? -14.545 -3.003 24.198 1.00 92.88 178 ILE A N 1
ATOM 1451 C CA . ILE A 1 178 ? -14.503 -4.470 24.059 1.00 92.88 178 ILE A CA 1
ATOM 1452 C C . ILE A 1 178 ? -13.371 -4.960 23.150 1.00 92.88 178 ILE A C 1
ATOM 1454 O O . ILE A 1 178 ? -13.105 -6.162 23.071 1.00 92.88 178 ILE A O 1
ATOM 1458 N N . GLY A 1 179 ? -12.696 -4.039 22.465 1.00 93.12 179 GLY A N 1
ATOM 1459 C CA . GLY A 1 179 ? -11.541 -4.321 21.627 1.00 93.12 179 GLY A CA 1
ATOM 1460 C C . GLY A 1 179 ? -11.397 -3.310 20.500 1.00 93.12 179 GLY A C 1
ATOM 1461 O O . GLY A 1 179 ? -11.862 -2.178 20.596 1.00 93.12 179 GLY A O 1
ATOM 1462 N N . TYR A 1 180 ? -10.761 -3.741 19.420 1.00 94.31 180 TYR A N 1
ATOM 1463 C CA . TYR A 1 180 ? -10.390 -2.922 18.276 1.00 94.31 180 TYR A CA 1
ATOM 1464 C C . TYR A 1 180 ? -10.792 -3.578 16.961 1.00 94.31 180 TYR A C 1
ATOM 1466 O O . TYR A 1 180 ? -10.855 -4.808 16.841 1.00 94.31 180 TYR A O 1
ATOM 1474 N N . ILE A 1 181 ? -11.008 -2.741 15.950 1.00 93.00 181 ILE A N 1
ATOM 1475 C CA . ILE A 1 181 ? -11.044 -3.187 14.561 1.00 93.00 181 ILE A CA 1
ATOM 1476 C C . ILE A 1 181 ? -9.630 -3.670 14.170 1.00 93.00 181 ILE A C 1
ATOM 1478 O O . ILE A 1 181 ? -8.640 -3.027 14.539 1.00 93.00 181 ILE A O 1
ATOM 1482 N N . PRO A 1 182 ? -9.495 -4.796 13.442 1.00 88.81 182 PRO A N 1
ATOM 1483 C CA . PRO A 1 182 ? -8.196 -5.254 12.961 1.00 88.81 182 PRO A CA 1
ATOM 1484 C C . PRO A 1 182 ? -7.492 -4.208 12.096 1.00 88.81 182 PRO A C 1
ATOM 1486 O O . PRO A 1 182 ? -8.121 -3.504 11.303 1.00 88.81 182 PRO A O 1
ATOM 1489 N N . ARG A 1 183 ? -6.168 -4.138 12.225 1.00 81.19 183 ARG A N 1
ATOM 1490 C CA . ARG A 1 183 ? -5.321 -3.098 11.626 1.00 81.19 183 ARG A CA 1
ATOM 1491 C C . ARG A 1 183 ? -5.485 -2.976 10.109 1.00 81.19 183 ARG A C 1
ATOM 1493 O O . ARG A 1 183 ? -5.450 -1.872 9.569 1.00 81.19 183 ARG A O 1
ATOM 1500 N N . GLU A 1 184 ? -5.693 -4.100 9.430 1.00 79.88 184 GLU A N 1
ATOM 1501 C CA . GLU A 1 184 ? -5.916 -4.168 7.988 1.00 79.88 184 GLU A CA 1
ATOM 1502 C C . GLU A 1 184 ? -7.166 -3.401 7.528 1.00 79.88 184 GLU A C 1
ATOM 1504 O O . GLU A 1 184 ? -7.157 -2.841 6.434 1.00 79.88 184 GLU A O 1
ATOM 1509 N N . TYR A 1 185 ? -8.205 -3.324 8.367 1.00 84.56 185 TYR A N 1
ATOM 1510 C CA . TYR A 1 185 ? -9.420 -2.554 8.091 1.00 84.56 185 TYR A CA 1
ATOM 1511 C C . TYR A 1 185 ? -9.331 -1.151 8.684 1.00 84.56 185 TYR A C 1
ATOM 1513 O O . TYR A 1 185 ? -9.728 -0.188 8.033 1.00 84.56 185 TYR A O 1
ATOM 1521 N N . SER A 1 186 ? -8.756 -1.019 9.880 1.00 84.19 186 SER A N 1
ATOM 1522 C CA . SER A 1 186 ? -8.614 0.252 10.593 1.00 84.19 186 SER A CA 1
ATOM 1523 C C . SER A 1 186 ? -7.938 1.330 9.748 1.00 84.19 186 SER A C 1
ATOM 1525 O O . SER A 1 186 ? -8.416 2.455 9.732 1.00 84.19 186 SER A O 1
ATOM 1527 N N . LYS A 1 187 ? -6.909 0.980 8.959 1.00 75.75 187 LYS A N 1
ATOM 1528 C CA . LYS A 1 187 ? -6.211 1.918 8.056 1.00 75.75 187 LYS A CA 1
ATOM 1529 C C . LYS A 1 187 ? -7.104 2.502 6.954 1.00 75.75 187 LYS A C 1
ATOM 1531 O O . LYS A 1 187 ? -6.895 3.632 6.534 1.00 75.75 187 LYS A O 1
ATOM 1536 N N . ILE A 1 188 ? -8.062 1.722 6.453 1.00 77.25 188 ILE A N 1
ATOM 1537 C CA . ILE A 1 188 ? -8.985 2.162 5.395 1.00 77.25 188 ILE A CA 1
ATOM 1538 C C . ILE A 1 188 ? -10.118 2.972 6.022 1.00 77.25 188 ILE A C 1
ATOM 1540 O O . ILE A 1 188 ? -10.468 4.050 5.555 1.00 77.25 188 ILE A O 1
ATOM 1544 N N . LEU A 1 189 ? -10.676 2.447 7.109 1.00 83.62 189 LEU A N 1
ATOM 1545 C CA . LEU A 1 189 ? -11.843 3.015 7.767 1.00 83.62 189 LEU A CA 1
ATOM 1546 C C . LEU A 1 189 ? -11.530 4.321 8.495 1.00 83.62 189 LEU A C 1
ATOM 1548 O O . LEU A 1 189 ? -12.401 5.180 8.568 1.00 83.62 189 LEU A O 1
ATOM 1552 N N . SER A 1 190 ? -10.310 4.489 9.010 1.00 82.94 190 SER A N 1
ATOM 1553 C CA . SER A 1 190 ? -9.889 5.722 9.675 1.00 82.94 190 SER A CA 1
ATOM 1554 C C . SER A 1 190 ? -9.962 6.911 8.727 1.00 82.94 190 SER A C 1
ATOM 1556 O O . SER A 1 190 ? -10.594 7.905 9.061 1.00 82.94 190 SER A O 1
ATOM 1558 N N . ALA A 1 191 ? -9.415 6.771 7.518 1.00 75.94 191 ALA A N 1
ATOM 1559 C CA . ALA A 1 191 ? -9.462 7.809 6.496 1.00 75.94 191 ALA A CA 1
ATOM 1560 C C . ALA A 1 191 ? -10.906 8.187 6.122 1.00 75.94 191 ALA A C 1
ATOM 1562 O O . ALA A 1 191 ? -11.222 9.367 6.021 1.00 75.94 191 ALA A O 1
ATOM 1563 N N . GLU A 1 192 ? -11.799 7.205 5.985 1.00 75.06 192 GLU A N 1
ATOM 1564 C CA . GLU A 1 192 ? -13.211 7.440 5.645 1.00 75.06 192 GLU A CA 1
ATOM 1565 C C . GLU A 1 192 ? -14.004 8.121 6.763 1.00 75.06 192 GLU A C 1
ATOM 1567 O O . GLU A 1 192 ? -14.888 8.935 6.499 1.00 75.06 192 GLU A O 1
ATOM 1572 N N . ILE A 1 193 ? -13.712 7.775 8.016 1.00 81.19 193 ILE A N 1
ATOM 1573 C CA . ILE A 1 193 ? -14.334 8.416 9.177 1.00 81.19 193 ILE A CA 1
ATOM 1574 C C . ILE A 1 193 ? -13.812 9.851 9.320 1.00 81.19 193 ILE A C 1
ATOM 1576 O O . ILE A 1 193 ? -14.603 10.753 9.584 1.00 81.19 193 ILE A O 1
ATOM 1580 N N . ASP A 1 194 ? -12.505 10.056 9.131 1.00 76.69 194 ASP A N 1
ATOM 1581 C CA . ASP A 1 194 ? -11.826 11.325 9.405 1.00 76.69 194 ASP A CA 1
ATOM 1582 C C . ASP A 1 194 ? -12.029 12.366 8.284 1.00 76.69 194 ASP A C 1
ATOM 1584 O O . ASP A 1 194 ? -12.133 13.555 8.573 1.00 76.69 194 ASP A O 1
ATOM 1588 N N . ILE A 1 195 ? -12.081 11.943 7.014 1.00 67.94 195 ILE A N 1
ATOM 1589 C CA . ILE A 1 195 ? -12.159 12.844 5.847 1.00 67.94 195 ILE A CA 1
ATOM 1590 C C . ILE A 1 195 ? -13.597 12.997 5.344 1.00 67.94 195 ILE A C 1
ATOM 1592 O O . ILE A 1 195 ? -14.049 14.111 5.095 1.00 67.94 195 ILE A O 1
ATOM 1596 N N . GLU A 1 196 ? -14.308 11.881 5.176 1.00 62.66 196 GLU A N 1
ATOM 1597 C CA . GLU A 1 196 ? -15.624 11.840 4.519 1.00 62.66 196 GLU A CA 1
ATOM 1598 C C . GLU A 1 196 ? -16.791 11.847 5.528 1.00 62.66 196 GLU A C 1
ATOM 1600 O O . GLU A 1 196 ? -17.954 11.756 5.134 1.00 62.66 196 GLU A O 1
ATOM 1605 N N . GLU A 1 197 ? -16.498 11.917 6.835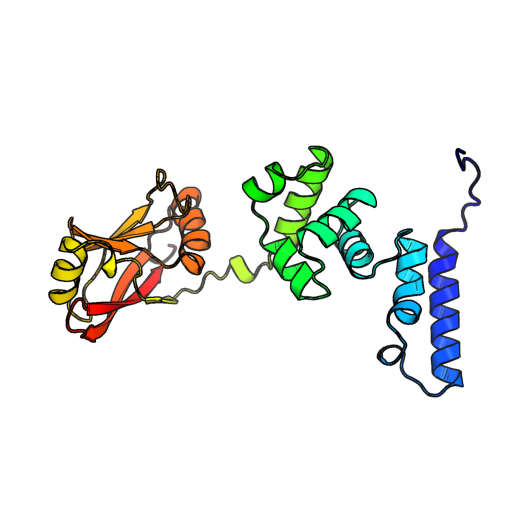 1.00 72.94 197 GLU A N 1
ATOM 1606 C CA . GLU A 1 197 ? -17.467 11.807 7.941 1.00 72.94 197 GLU A CA 1
ATOM 1607 C C . GLU A 1 197 ? -18.380 10.564 7.836 1.00 72.94 197 GLU A C 1
ATOM 1609 O O . GLU A 1 197 ? -19.532 10.545 8.300 1.00 72.94 197 GLU A O 1
ATOM 1614 N N . THR A 1 198 ? -17.874 9.490 7.219 1.00 74.69 198 THR A N 1
ATOM 1615 C CA . THR A 1 198 ? -18.670 8.303 6.904 1.00 74.69 198 THR A CA 1
ATOM 1616 C C . THR A 1 198 ? -19.090 7.573 8.177 1.00 74.69 198 THR A C 1
ATOM 1618 O O . THR A 1 198 ? -18.275 7.211 9.028 1.00 74.69 198 THR A O 1
ATOM 1621 N N . LYS A 1 199 ? -20.392 7.290 8.300 1.00 83.12 199 LYS A N 1
ATOM 1622 C CA . LYS A 1 199 ? -20.951 6.555 9.442 1.00 83.12 199 LYS A CA 1
ATOM 1623 C C . LYS A 1 199 ? -21.090 5.077 9.117 1.00 83.12 199 LYS A C 1
ATOM 1625 O O . LYS A 1 199 ? -21.817 4.697 8.201 1.00 83.12 199 LYS A O 1
ATOM 1630 N N . TYR A 1 200 ? -20.480 4.241 9.946 1.00 88.19 200 TYR A N 1
ATOM 1631 C CA . TYR A 1 200 ? -20.591 2.791 9.849 1.00 88.19 200 TYR A CA 1
ATOM 1632 C C . TYR A 1 200 ? -21.567 2.232 10.887 1.00 88.19 200 TYR A C 1
ATOM 1634 O O . TYR A 1 200 ? -21.728 2.765 11.986 1.00 88.19 200 TYR A O 1
ATOM 1642 N N . ASN A 1 201 ? -22.242 1.146 10.527 1.00 90.69 201 ASN A N 1
ATOM 1643 C CA . ASN A 1 201 ? -23.075 0.344 11.410 1.00 90.69 201 ASN A CA 1
ATOM 1644 C C . ASN A 1 201 ? -22.388 -1.003 11.641 1.00 90.69 201 ASN A C 1
ATOM 1646 O O . ASN A 1 201 ? -22.165 -1.743 10.682 1.00 90.69 201 ASN A O 1
ATOM 1650 N N . LEU A 1 202 ? -22.076 -1.316 12.898 1.00 93.69 202 LEU A N 1
ATOM 1651 C CA . LEU A 1 202 ? -21.393 -2.543 13.296 1.00 93.69 202 LEU A CA 1
ATOM 1652 C C . LEU A 1 202 ? -22.372 -3.462 14.035 1.00 93.69 202 LEU A C 1
ATOM 1654 O O . LEU A 1 202 ? -22.959 -3.063 15.040 1.00 93.69 202 LEU A O 1
ATOM 1658 N N . VAL A 1 203 ? -22.560 -4.683 13.537 1.00 94.94 203 VAL A N 1
ATOM 1659 C CA . VAL A 1 203 ? -23.494 -5.668 14.104 1.00 94.94 203 VAL A CA 1
ATOM 1660 C C . VAL A 1 203 ? -22.774 -6.984 14.358 1.00 94.94 203 VAL A C 1
ATOM 1662 O O . VAL A 1 203 ? -22.032 -7.468 13.505 1.00 94.94 203 VAL A O 1
ATOM 1665 N N . VAL A 1 204 ? -23.017 -7.596 15.513 1.00 95.12 204 VAL A N 1
ATOM 1666 C CA . VAL A 1 204 ? -22.456 -8.907 15.858 1.00 95.12 204 VAL A CA 1
ATOM 1667 C C . VAL A 1 204 ? -23.075 -9.983 14.974 1.00 95.12 204 VAL A C 1
ATOM 1669 O O . VAL A 1 204 ? -24.289 -10.177 14.968 1.00 95.12 204 VAL A O 1
ATOM 1672 N N . SER A 1 205 ? -22.242 -10.701 14.228 1.00 93.31 205 SER A N 1
ATOM 1673 C CA . SER A 1 205 ? -22.679 -11.748 13.304 1.00 93.31 205 SER A CA 1
ATOM 1674 C C . SER A 1 205 ? -22.521 -13.149 13.878 1.00 93.31 205 SER A C 1
ATOM 1676 O O . SER A 1 205 ? -23.332 -14.022 13.583 1.00 93.31 205 SER A O 1
ATOM 1678 N N . ASN A 1 206 ? -21.490 -13.375 14.691 1.00 93.38 206 ASN A N 1
ATOM 1679 C CA . ASN A 1 206 ? -21.214 -14.667 15.305 1.00 93.38 206 ASN A CA 1
ATOM 1680 C C . ASN A 1 206 ? -20.382 -14.475 16.583 1.00 93.38 206 ASN A C 1
ATOM 1682 O O . ASN A 1 206 ? -19.624 -13.509 16.693 1.00 93.38 206 ASN A O 1
ATOM 1686 N N . ILE A 1 207 ? -20.522 -15.396 17.530 1.00 92.75 207 ILE A N 1
ATOM 1687 C CA . ILE A 1 207 ? -19.774 -15.429 18.783 1.00 92.75 207 ILE A CA 1
ATOM 1688 C C . ILE A 1 207 ? -19.208 -16.839 18.943 1.00 92.75 207 ILE A C 1
ATOM 1690 O O . ILE A 1 207 ? -19.965 -17.807 18.918 1.00 92.75 207 ILE A O 1
ATOM 1694 N N . SER A 1 208 ? -17.891 -16.948 19.115 1.00 90.88 208 SER A N 1
ATOM 1695 C CA . SER A 1 208 ? -17.246 -18.195 19.531 1.00 90.88 208 SER A CA 1
ATOM 1696 C C . SER A 1 208 ? -16.906 -18.097 21.011 1.00 90.88 208 SER A C 1
ATOM 1698 O O . SER A 1 208 ? -16.174 -17.198 21.425 1.00 90.88 208 SER A O 1
ATOM 1700 N N . GLU A 1 209 ? -17.463 -18.996 21.811 1.00 87.19 209 GLU A N 1
ATOM 1701 C CA . GLU A 1 209 ? -17.248 -19.025 23.256 1.00 87.19 209 GLU A CA 1
ATOM 1702 C C . GLU A 1 209 ? -15.895 -19.671 23.576 1.00 87.19 209 GLU A C 1
ATOM 1704 O O . GLU A 1 209 ? -15.612 -20.772 23.106 1.00 87.19 209 GLU A O 1
ATOM 1709 N N . ASN A 1 210 ? -15.072 -19.001 24.388 1.00 85.50 210 ASN A N 1
ATOM 1710 C CA . ASN A 1 210 ? -13.894 -19.601 25.018 1.00 85.50 210 ASN A CA 1
ATOM 1711 C C . ASN A 1 210 ? -13.985 -19.445 26.545 1.00 85.50 210 ASN A C 1
ATOM 1713 O O . ASN A 1 210 ? -14.733 -18.614 27.064 1.00 85.50 210 ASN A O 1
ATOM 1717 N N . GLU A 1 211 ? -13.172 -20.207 27.283 1.00 77.44 211 GLU A N 1
ATOM 1718 C CA . GLU A 1 211 ? -13.170 -20.203 28.757 1.00 77.44 211 GLU A CA 1
ATOM 1719 C C . GLU A 1 211 ? -12.925 -18.799 29.349 1.00 77.44 211 GLU A C 1
ATOM 1721 O O . GLU A 1 211 ? -13.589 -18.377 30.304 1.00 77.44 211 GLU A O 1
ATOM 1726 N N . ASN A 1 212 ? -12.025 -18.027 28.732 1.00 81.25 212 ASN A N 1
ATOM 1727 C CA . ASN A 1 212 ? -11.575 -16.737 29.262 1.00 81.25 212 ASN A CA 1
ATOM 1728 C C . ASN A 1 212 ? -12.329 -15.532 28.677 1.00 81.25 212 ASN A C 1
ATOM 1730 O O . ASN A 1 212 ? -12.663 -14.608 29.414 1.00 81.25 212 ASN A O 1
ATOM 1734 N N . PHE A 1 213 ? -12.656 -15.547 27.385 1.00 87.12 213 PHE A N 1
ATOM 1735 C CA . PHE A 1 213 ? -13.330 -14.449 26.683 1.00 87.12 213 PHE A CA 1
ATOM 1736 C C . PHE A 1 213 ? -14.079 -14.983 25.459 1.00 87.12 213 PHE A C 1
ATOM 1738 O O . PHE A 1 213 ? -13.733 -16.037 24.935 1.00 87.12 213 PHE A O 1
ATOM 1745 N N . ASN A 1 214 ? -15.067 -14.245 24.966 1.00 88.75 214 ASN A N 1
ATOM 1746 C CA . ASN A 1 214 ? -15.763 -14.612 23.740 1.00 88.75 214 ASN A CA 1
ATOM 1747 C C . ASN A 1 214 ? -15.124 -13.920 22.536 1.00 88.75 214 ASN A C 1
ATOM 1749 O O . ASN A 1 214 ? -14.874 -12.714 22.545 1.00 88.75 214 ASN A O 1
ATOM 1753 N N . GLU A 1 215 ? -14.894 -14.674 21.467 1.00 90.38 215 GLU A N 1
ATOM 1754 C CA . GLU A 1 215 ? -14.464 -14.121 20.191 1.00 90.38 215 GLU A CA 1
ATOM 1755 C C . GLU A 1 215 ? -15.666 -13.596 19.416 1.00 90.38 215 GLU A C 1
ATOM 1757 O O . GLU A 1 215 ? -16.568 -14.345 19.040 1.00 90.38 215 GLU A O 1
ATOM 1762 N N . ILE A 1 216 ? -15.657 -12.294 19.143 1.00 92.81 216 ILE A N 1
ATOM 1763 C CA . ILE A 1 216 ? -16.786 -11.601 18.530 1.00 92.81 216 ILE A CA 1
ATOM 1764 C C . ILE A 1 216 ? -16.471 -11.356 17.059 1.00 92.81 216 ILE A C 1
ATOM 1766 O O . ILE A 1 216 ? -15.546 -10.611 16.722 1.00 92.81 216 ILE A O 1
ATOM 1770 N N . LYS A 1 217 ? -17.257 -11.969 16.173 1.00 93.12 217 LYS A N 1
ATOM 1771 C CA . LYS A 1 217 ? -17.275 -11.643 14.745 1.00 93.12 217 LYS A CA 1
ATOM 1772 C C . LYS A 1 217 ? -18.382 -10.642 14.467 1.00 93.12 217 LYS A C 1
ATOM 1774 O O . LYS A 1 217 ? -19.500 -10.763 14.969 1.00 93.12 217 LYS A O 1
ATOM 1779 N N . VAL A 1 218 ? -18.064 -9.658 13.645 1.00 93.88 218 VAL A N 1
ATOM 1780 C CA . VAL A 1 218 ? -18.927 -8.526 13.329 1.00 93.88 218 VAL A CA 1
ATOM 1781 C C . VAL A 1 218 ? -19.054 -8.355 11.823 1.00 93.88 218 VAL A C 1
ATOM 1783 O O . VAL A 1 218 ? -18.145 -8.681 11.059 1.00 93.88 218 VAL A O 1
ATOM 1786 N N . LYS A 1 219 ? -20.212 -7.846 11.413 1.00 93.44 219 LYS A N 1
ATOM 1787 C CA . LYS A 1 219 ? -20.492 -7.330 10.078 1.00 93.44 219 LYS A CA 1
ATOM 1788 C C . LYS A 1 219 ? -20.607 -5.819 10.180 1.00 93.44 219 LYS A C 1
ATOM 1790 O O . LYS A 1 219 ? -21.415 -5.315 10.962 1.00 93.44 219 LYS A O 1
ATOM 1795 N N . MET A 1 220 ? -19.809 -5.107 9.402 1.00 91.19 220 MET A N 1
ATOM 1796 C CA . MET A 1 220 ? -19.840 -3.657 9.329 1.00 91.19 220 MET A CA 1
ATOM 1797 C C . MET A 1 220 ? -20.373 -3.215 7.975 1.00 91.19 220 MET A C 1
ATOM 1799 O O . MET A 1 220 ? -19.931 -3.722 6.950 1.00 91.19 220 MET A O 1
ATOM 1803 N N . THR A 1 221 ? -21.309 -2.274 7.980 1.00 89.88 221 THR A N 1
ATOM 1804 C CA . THR A 1 221 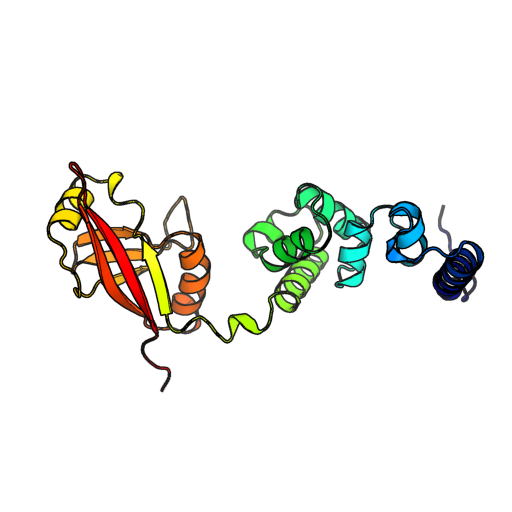? -21.951 -1.746 6.770 1.00 89.88 221 THR A CA 1
ATOM 1805 C C . THR A 1 221 ? -21.941 -0.227 6.783 1.00 89.88 221 THR A C 1
ATOM 1807 O O . THR A 1 221 ? -22.022 0.384 7.852 1.00 89.88 221 THR A O 1
ATOM 1810 N N . THR A 1 222 ? -21.826 0.400 5.619 1.00 82.38 222 THR A N 1
ATOM 1811 C CA . THR A 1 222 ? -21.966 1.854 5.477 1.00 82.38 222 THR A CA 1
ATOM 1812 C C . THR A 1 222 ? -23.427 2.249 5.732 1.00 82.38 222 THR A C 1
ATOM 1814 O O . THR A 1 222 ? -24.362 1.610 5.247 1.00 82.38 222 THR A O 1
ATOM 1817 N N . LYS A 1 223 ? -23.680 3.303 6.520 1.00 66.44 223 LYS A N 1
ATOM 1818 C CA . LYS A 1 223 ? -24.995 3.960 6.482 1.00 66.44 223 LYS A CA 1
ATOM 1819 C C . LYS A 1 223 ? -25.058 4.702 5.150 1.00 66.44 223 LYS A C 1
ATOM 1821 O O . LYS A 1 223 ? -24.318 5.662 4.988 1.00 66.44 223 LYS A O 1
ATOM 1826 N N . PHE A 1 224 ? -25.889 4.210 4.228 1.00 47.44 224 PHE A N 1
ATOM 1827 C CA . PHE A 1 224 ? -26.169 4.762 2.896 1.00 47.44 224 PHE A CA 1
ATOM 1828 C C . PHE A 1 224 ? -25.779 6.243 2.715 1.00 47.44 224 PHE A C 1
ATOM 1830 O O . PHE A 1 224 ? -26.281 7.108 3.438 1.00 47.44 224 PHE A O 1
ATOM 1837 N N . LYS A 1 225 ? -24.938 6.518 1.705 1.00 38.69 225 LYS A N 1
ATOM 1838 C CA . LYS A 1 225 ? -24.821 7.846 1.085 1.00 38.69 225 LYS A CA 1
ATOM 1839 C C . LYS A 1 225 ? -26.206 8.207 0.527 1.00 38.69 225 LYS A C 1
ATOM 1841 O O . LYS A 1 225 ? -26.690 7.502 -0.356 1.00 38.69 225 LYS A O 1
ATOM 1846 N N . TYR A 1 226 ? -26.854 9.227 1.091 1.00 33.56 226 TYR A N 1
ATOM 1847 C CA . TYR A 1 226 ? -27.986 9.900 0.443 1.00 33.56 226 TYR A CA 1
ATOM 1848 C C . TYR A 1 226 ? -27.459 10.866 -0.614 1.00 33.56 226 TYR A C 1
ATOM 1850 O O . TYR A 1 226 ? -26.423 11.510 -0.333 1.00 33.56 226 TYR A O 1
#

Sequence (226 aa):
MRFCGGSPLYYLYPWGITSFLTILCYKFEIELKDLPENIKSLTSYVKYGLNNSTSCLARSLGIKGRYVSTYLYEKSNYLTGKAFIKWLSNLTNEEIDIFDVSDFDKENISNISLKLTPNSYREIPDLFEFQVKGTVFNDEWCTASKTIKIGEKLLIQREYDNKFDPSAIQVFRDSNPIGYIPREYSKILSAEIDIEETKYNLVVSNISENENFNEIKVKMTTKFKY

pLDDT: mean 84.62, std 13.82, range [28.83, 96.38]

Secondary structure (DSSP, 8-state):
-------TTTTHHHHHHHHHHHHHHHHHT--GGGS-HHHHTHHHHHHHT-S-HHHHHHHHHT---HHHHHHHHHHTTS--HHHHHHHHTT--HHHHHTSSS-HHHHHHHHHHHHHHS-GGGGS--SEEEEE-B-GGG-HHHHHHHHT--TT-EEEEEE-TT-SS-TT-EEEEETTEEEEE--HHHHHHHHHHHHHS-PPEEEEEEEEEE-SS-EEEEEEEEE----

Foldseek 3Di:
DDPPDDDPCLLCVLVVLVVVLVVVCVVVVHDLVPDDPQSSCVSLCSVLVHRDNQLSVCVVLPQPDSVLSVQLCVVLVNDDDPSSLVVLLPDDLVNLVPDPDDPVSSVRSVVSSPVSNPPCLVCPDQKDKDWFPDQVVDQQLQVVQVPDDAFDWKDWDQDCPDPPANLWIFIGDPPHTNGTDDNVVSVSVSCCCVPVVWDKIKGFHDWDDDPRHIITMIMIGTPDDD